Protein AF-0000000065892037 (afdb_homodimer)

Secondary structure (DSSP, 8-state):
-----SS--HHHHHHHHHHHHHHHHHHHHHHTT--HHHHHHHHHHHHHSEEEHHHHHHHHT--HHHHHHHHHHHHHTTSEEEE--SS-TT--EEEE-HHHHHHHHHHHHHHHHHHHHHHHHH-HHHHHHHHHHHHHHHTHHHHH--/-----SS--HHHHHHHHHHHHHHHHHHHHHHTT--HHHHHHHHHHHHHSEEEHHHHHHHHT--HHHHHHHHHHHHHTTSEEEE--SS-TT--EEEE-HHHHHHHHHHHHHHHHHHHHHHHHH-HHHHHHHHHHHHHHHTHHHHH--

pLDDT: mean 90.68, std 12.29, range [34.5, 98.5]

Sequence (292 aa):
MPTQSKHASINIGLIQAREALMTQFRPILNQANITDQQWRIIRLLAENGTLDFQDLANQACILRPSLTGILTRLEKAGLVVRLKPSNDQRRVYLKLTSEGEKLYEEIGEEVDERYDAIEEVLGREKMLLLKDLLAELAKIEDALNSMPTQSKHASINIGLIQAREALMTQFRPILNQANITDQQWRIIRLLAENGTLDFQDLANQACILRPSLTGILTRLEKAGLVVRLKPSNDQRRVYLKLTSEGEKLYEEIGEEVDERYDAIEEVLGREKMLLLKDLLAELAKIEDALNS

Radius of gyration: 20.67 Å; Cα contacts (8 Å, |Δi|>4): 355; chains: 2; bounding box: 52×61×45 Å

Foldseek 3Di:
DPPPPPDPPVVVVVVVVVVVLVVLLVVLCVVVVHDPLRLLLLVVQLVVVKDWLVRSCVSSVHDSVVSVVSVVVCVVVQFKDWDADPVHNPIIMMHTDPVNNVSCVVSVVVSVVSVVVVCVVCPPVNVVVVVVVVVVVSCVCVVVVD/DPPPDPDPPVVVVVVVVVVVLVVLLVVLCVVVVHDPLRLLLLVVQLVVVKDWLVRSCVSSVHDSVVSVVSVVVCVVVQFKDWDQDPVHNPIIMMHTDPVNNVSCVVSVVVSVVSVVVVCVVCPPVNVVVVVVVVVVVSCVCVVVVD

Structure (mmCIF, N/CA/C/O backbone):
data_AF-0000000065892037-model_v1
#
loop_
_entity.id
_entity.type
_entity.pdbx_description
1 polymer 'HTH-type transcriptional regulator FarR'
#
loop_
_atom_site.group_PDB
_atom_site.id
_atom_site.type_symbol
_atom_site.label_atom_id
_atom_site.label_alt_id
_atom_site.label_comp_id
_atom_site.label_asym_id
_atom_site.label_entity_id
_atom_site.label_seq_id
_atom_site.pdbx_PDB_ins_code
_atom_site.Cartn_x
_atom_site.Cartn_y
_atom_site.Cartn_z
_atom_site.occupancy
_atom_site.B_iso_or_equiv
_atom_site.auth_seq_id
_atom_site.auth_comp_id
_atom_site.auth_asym_id
_atom_site.auth_atom_id
_atom_site.pdbx_PDB_model_num
ATOM 1 N N . MET A 1 1 ? -2.125 -30.312 -4.512 1 34.5 1 MET A N 1
ATOM 2 C CA . MET A 1 1 ? -2.213 -29.5 -3.293 1 34.5 1 MET A CA 1
ATOM 3 C C . MET A 1 1 ? -1.782 -28.062 -3.557 1 34.5 1 MET A C 1
ATOM 5 O O . MET A 1 1 ? -0.813 -27.828 -4.277 1 34.5 1 MET A O 1
ATOM 9 N N . PRO A 1 2 ? -2.719 -27.047 -3.613 1 44.72 2 PRO A N 1
ATOM 10 C CA . PRO A 1 2 ? -2.26 -25.719 -4.016 1 44.72 2 PRO A CA 1
ATOM 11 C C . PRO A 1 2 ? -0.905 -25.359 -3.412 1 44.72 2 PRO A C 1
ATOM 13 O O . PRO A 1 2 ? -0.637 -25.672 -2.25 1 44.72 2 PRO A O 1
ATOM 16 N N . THR A 1 3 ? 0.088 -25.562 -4.125 1 45.69 3 THR A N 1
ATOM 17 C CA . THR A 1 3 ? 1.444 -25.281 -3.672 1 45.69 3 THR A CA 1
ATOM 18 C C . THR A 1 3 ? 1.476 -24 -2.844 1 45.69 3 THR A C 1
ATOM 20 O O . THR A 1 3 ? 1.002 -22.953 -3.291 1 45.69 3 THR A O 1
ATOM 23 N N . GLN A 1 4 ? 1.138 -24.188 -1.521 1 50.97 4 GLN A N 1
ATOM 24 C CA . GLN A 1 4 ? 1.179 -23.094 -0.561 1 50.97 4 GLN A CA 1
ATOM 25 C C . GLN A 1 4 ? 2.488 -22.312 -0.671 1 50.97 4 GLN A C 1
ATOM 27 O O . GLN A 1 4 ? 3.57 -22.891 -0.611 1 50.97 4 GLN A O 1
ATOM 32 N N . SER A 1 5 ? 2.354 -21.312 -1.428 1 56.22 5 SER A N 1
ATOM 33 C CA . SER A 1 5 ? 3.574 -20.531 -1.492 1 56.22 5 SER A CA 1
ATOM 34 C C . SER A 1 5 ? 4.219 -20.391 -0.116 1 56.22 5 SER A C 1
ATOM 36 O O . SER A 1 5 ? 3.523 -20.406 0.904 1 56.22 5 SER A O 1
ATOM 38 N N . LYS A 1 6 ? 5.371 -20.969 -0.015 1 51.06 6 LYS A N 1
ATOM 39 C CA . LYS A 1 6 ? 6.145 -20.844 1.217 1 51.06 6 LYS A CA 1
ATOM 40 C C . LYS A 1 6 ? 5.844 -19.516 1.92 1 51.06 6 LYS A C 1
ATOM 42 O O . LYS A 1 6 ? 5.871 -19.438 3.15 1 51.06 6 LYS A O 1
ATOM 47 N N . HIS A 1 7 ? 5.703 -18.516 1.329 1 53.94 7 HIS A N 1
ATOM 48 C CA . HIS A 1 7 ? 5.547 -17.266 2.055 1 53.94 7 HIS A CA 1
ATOM 49 C C . HIS A 1 7 ? 4.215 -16.594 1.719 1 53.94 7 HIS A C 1
ATOM 51 O O . HIS A 1 7 ? 3.867 -16.453 0.544 1 53.94 7 HIS A O 1
ATOM 57 N N . ALA A 1 8 ? 3.258 -16.797 2.674 1 57.44 8 ALA A N 1
ATOM 58 C CA . ALA A 1 8 ? 2.145 -15.852 2.609 1 57.44 8 ALA A CA 1
ATOM 59 C C . ALA A 1 8 ? 2.627 -14.461 2.219 1 57.44 8 ALA A C 1
ATOM 61 O O . ALA A 1 8 ? 3.6 -13.953 2.783 1 57.44 8 ALA A O 1
ATOM 62 N N . SER A 1 9 ? 2.088 -14.031 1.219 1 83.69 9 SER A N 1
ATOM 63 C CA . SER A 1 9 ? 2.666 -12.852 0.592 1 83.69 9 SER A CA 1
ATOM 64 C C . SER A 1 9 ? 2.582 -11.641 1.516 1 83.69 9 SER A C 1
ATOM 66 O O . SER A 1 9 ? 1.487 -11.211 1.888 1 83.69 9 SER A O 1
ATOM 68 N N . ILE A 1 10 ? 3.738 -11.305 2.203 1 90.88 10 ILE A N 1
ATOM 69 C CA . ILE A 1 10 ? 3.863 -10.062 2.963 1 90.88 10 ILE A CA 1
ATOM 70 C C . ILE A 1 10 ? 3.334 -8.891 2.135 1 90.88 10 ILE A C 1
ATOM 72 O O . ILE A 1 10 ? 2.713 -7.973 2.674 1 90.88 10 ILE A O 1
ATOM 76 N N . ASN A 1 11 ? 3.525 -9.055 0.91 1 92.5 11 ASN A N 1
ATOM 77 C CA . ASN A 1 11 ? 3.066 -7.992 0.018 1 92.5 11 ASN A CA 1
ATOM 78 C C . ASN A 1 11 ? 1.548 -7.852 0.048 1 92.5 11 ASN A C 1
ATOM 80 O O . ASN A 1 11 ? 1.025 -6.738 0.14 1 92.5 11 ASN A O 1
ATOM 84 N N . ILE A 1 12 ? 0.863 -8.961 -0.012 1 93.38 12 ILE A N 1
ATOM 85 C CA . ILE A 1 12 ? -0.594 -8.945 0.054 1 93.38 12 ILE A CA 1
ATOM 86 C C . ILE A 1 12 ? -1.045 -8.445 1.424 1 93.38 12 ILE A C 1
ATOM 88 O O . ILE A 1 12 ? -1.981 -7.652 1.523 1 93.38 12 ILE A O 1
ATOM 92 N N . GLY A 1 13 ? -0.361 -8.883 2.498 1 95.31 13 GLY A N 1
ATOM 93 C CA . GLY A 1 13 ? -0.655 -8.398 3.838 1 95.31 13 GLY A CA 1
ATOM 94 C C . GLY A 1 13 ? -0.512 -6.891 3.969 1 95.31 13 GLY A C 1
ATOM 95 O O . GLY A 1 13 ? -1.328 -6.242 4.625 1 95.31 13 GLY A O 1
ATOM 96 N N . LEU A 1 14 ? 0.539 -6.363 3.375 1 96.69 14 LEU A N 1
ATOM 97 C CA . LEU A 1 14 ? 0.786 -4.926 3.412 1 96.69 14 LEU A CA 1
ATOM 98 C C . LEU A 1 14 ? -0.346 -4.164 2.73 1 96.69 14 LEU A C 1
ATOM 100 O O . LEU A 1 14 ? -0.832 -3.162 3.26 1 96.69 14 LEU A O 1
ATOM 104 N N . ILE A 1 15 ? -0.806 -4.664 1.639 1 95.81 15 ILE A N 1
ATOM 105 C CA . ILE A 1 15 ? -1.847 -3.994 0.867 1 95.81 15 ILE A CA 1
ATOM 106 C C . ILE A 1 15 ? -3.176 -4.074 1.615 1 95.81 15 ILE A C 1
ATOM 108 O O . ILE A 1 15 ? -3.898 -3.078 1.715 1 95.81 15 ILE A O 1
ATOM 112 N N . GLN A 1 16 ? -3.473 -5.199 2.119 1 95.94 16 GLN A N 1
ATOM 113 C CA . GLN A 1 16 ? -4.738 -5.395 2.82 1 95.94 16 GLN A CA 1
ATOM 114 C C . GLN A 1 16 ? -4.777 -4.594 4.121 1 95.94 16 GLN A C 1
ATOM 116 O O . GLN A 1 16 ? -5.809 -4.016 4.469 1 95.94 16 GLN A O 1
ATOM 121 N N . ALA A 1 17 ? -3.652 -4.566 4.809 1 96.5 17 ALA A N 1
ATOM 122 C CA . ALA A 1 17 ? -3.561 -3.766 6.027 1 96.5 17 ALA A CA 1
ATOM 123 C C . ALA A 1 17 ? -3.748 -2.281 5.727 1 96.5 17 ALA A C 1
ATOM 125 O O . ALA A 1 17 ? -4.469 -1.583 6.441 1 96.5 17 ALA A O 1
ATOM 126 N N . ARG A 1 18 ? -3.109 -1.851 4.715 1 95.5 18 ARG A N 1
ATOM 127 C CA . ARG A 1 18 ? -3.232 -0.443 4.348 1 95.5 18 ARG A CA 1
ATOM 128 C C . ARG A 1 18 ? -4.664 -0.105 3.945 1 95.5 18 ARG A C 1
ATOM 130 O O . ARG A 1 18 ? -5.184 0.953 4.309 1 95.5 18 ARG A O 1
ATOM 137 N N . GLU A 1 19 ? -5.246 -0.992 3.178 1 95.69 19 GLU A N 1
ATOM 138 C CA . GLU A 1 19 ? -6.629 -0.769 2.768 1 95.69 19 GLU A CA 1
ATOM 139 C C . GLU A 1 19 ? -7.555 -0.667 3.977 1 95.69 19 GLU A C 1
ATOM 141 O O . GLU A 1 19 ? -8.422 0.207 4.031 1 95.69 19 GLU A O 1
ATOM 146 N N . ALA A 1 20 ? -7.402 -1.551 4.887 1 94.94 20 ALA A N 1
ATOM 147 C CA . ALA A 1 20 ? -8.211 -1.521 6.105 1 94.94 20 ALA A CA 1
ATOM 148 C C . ALA A 1 20 ? -8.023 -0.205 6.855 1 94.94 20 ALA A C 1
ATOM 150 O O . ALA A 1 20 ? -9 0.394 7.32 1 94.94 20 ALA A O 1
ATOM 151 N N . LEU A 1 21 ? -6.805 0.233 6.941 1 93.56 21 LEU A N 1
ATOM 152 C CA . LEU A 1 21 ? -6.492 1.491 7.609 1 93.56 21 LEU A CA 1
ATOM 153 C C . LEU A 1 21 ? -7.113 2.67 6.867 1 93.56 21 LEU A C 1
ATOM 155 O O . LEU A 1 21 ? -7.754 3.527 7.48 1 93.56 21 LEU A O 1
ATOM 159 N N . MET A 1 22 ? -6.961 2.697 5.578 1 93.38 22 MET A N 1
ATOM 160 C CA . MET A 1 22 ? -7.422 3.812 4.758 1 93.38 22 MET A CA 1
ATOM 161 C C . MET A 1 22 ? -8.945 3.891 4.754 1 93.38 22 MET A C 1
ATOM 163 O O . MET A 1 22 ? -9.516 4.98 4.676 1 93.38 22 MET A O 1
ATOM 167 N N . THR A 1 23 ? -9.578 2.756 4.875 1 93.88 23 THR A N 1
ATOM 168 C CA . THR A 1 23 ? -11.031 2.754 4.996 1 93.88 23 THR A CA 1
ATOM 169 C C . THR A 1 23 ? -11.477 3.572 6.203 1 93.88 23 THR A C 1
ATOM 171 O O . THR A 1 23 ? -12.539 4.199 6.176 1 93.88 23 THR A O 1
ATOM 174 N N . GLN A 1 24 ? -10.656 3.633 7.23 1 92.88 24 GLN A N 1
ATOM 175 C CA . GLN A 1 24 ? -10.969 4.402 8.43 1 92.88 24 GLN A CA 1
ATOM 176 C C . GLN A 1 24 ? -10.703 5.891 8.219 1 92.88 24 GLN A C 1
ATOM 178 O O . GLN A 1 24 ? -11.344 6.738 8.844 1 92.88 24 GLN A O 1
ATOM 183 N N . PHE A 1 25 ? -9.82 6.191 7.301 1 93.62 25 PHE A N 1
ATOM 184 C CA . PHE A 1 25 ? -9.367 7.57 7.148 1 93.62 25 PHE A CA 1
ATOM 185 C C . PHE A 1 25 ? -10.086 8.25 5.988 1 93.62 25 PHE A C 1
ATOM 187 O O . PHE A 1 25 ? -10.18 9.477 5.945 1 93.62 25 PHE A O 1
ATOM 194 N N . ARG A 1 26 ? -10.602 7.48 5.125 1 94.88 26 ARG A N 1
ATOM 195 C CA . ARG A 1 26 ? -11.172 8.016 3.893 1 94.88 26 ARG A CA 1
ATOM 196 C C . ARG A 1 26 ? -12.297 9 4.191 1 94.88 26 ARG A C 1
ATOM 198 O O . ARG A 1 26 ? -12.352 10.086 3.602 1 94.88 26 ARG A O 1
ATOM 205 N N . PRO A 1 27 ? -13.227 8.695 5.117 1 95.44 27 PRO A N 1
ATOM 206 C CA . PRO A 1 27 ? -14.289 9.664 5.402 1 95.44 27 PRO A CA 1
ATOM 207 C C . PRO A 1 27 ? -13.742 11.008 5.883 1 95.44 27 PRO A C 1
ATOM 209 O O . PRO A 1 27 ? -14.305 12.055 5.555 1 95.44 27 PRO A O 1
ATOM 212 N N . ILE A 1 28 ? -12.672 11.016 6.625 1 95.94 28 ILE A N 1
ATOM 213 C CA . ILE A 1 28 ? -12.047 12.227 7.156 1 95.94 28 ILE A CA 1
ATOM 214 C C . ILE A 1 28 ? -11.438 13.031 6.016 1 95.94 28 ILE A C 1
ATOM 216 O O . ILE A 1 28 ? -11.656 14.242 5.918 1 95.94 28 ILE A O 1
ATOM 220 N N . LEU A 1 29 ? -10.75 12.367 5.105 1 96.81 29 LEU A N 1
ATOM 221 C CA . LEU A 1 29 ? -10.078 13.023 3.99 1 96.81 29 LEU A CA 1
ATOM 222 C C . LEU A 1 29 ? -11.086 13.555 2.979 1 96.81 29 LEU A C 1
ATOM 224 O O . LEU A 1 29 ? -10.93 14.656 2.459 1 96.81 29 LEU A O 1
ATOM 228 N N . ASN A 1 30 ? -12.117 12.742 2.809 1 96.88 30 ASN A N 1
ATOM 229 C CA . ASN A 1 30 ? -13.172 13.164 1.888 1 96.88 30 ASN A CA 1
ATOM 230 C C . ASN A 1 30 ? -13.867 14.43 2.371 1 96.88 30 ASN A C 1
ATOM 232 O O . ASN A 1 30 ? -14.164 15.32 1.574 1 96.88 30 ASN A O 1
ATOM 236 N N . GLN A 1 31 ? -14.109 14.477 3.605 1 96.62 31 GLN A N 1
ATOM 237 C CA . GLN A 1 31 ? -14.75 15.648 4.184 1 96.62 31 GLN A CA 1
ATOM 238 C C . GLN A 1 31 ? -13.906 16.906 3.969 1 96.62 31 GLN A C 1
ATOM 240 O O . GLN A 1 31 ? -14.438 18 3.771 1 96.62 31 GLN A O 1
ATOM 245 N N . ALA A 1 32 ? -12.609 16.75 3.949 1 95.69 32 ALA A N 1
ATOM 246 C CA . ALA A 1 32 ? -11.688 17.875 3.771 1 95.69 32 ALA A CA 1
ATOM 247 C C . ALA A 1 32 ? -11.359 18.078 2.295 1 95.69 32 ALA A C 1
ATOM 249 O O . ALA A 1 32 ? -10.602 18.984 1.946 1 95.69 32 ALA A O 1
ATOM 250 N N . ASN A 1 33 ? -11.867 17.234 1.399 1 96.44 33 ASN A N 1
ATOM 251 C CA . ASN A 1 33 ? -11.594 17.266 -0.034 1 96.44 33 ASN A CA 1
ATOM 252 C C . ASN A 1 33 ? -10.109 17.125 -0.329 1 96.44 33 ASN A C 1
ATOM 254 O O . ASN A 1 33 ? -9.547 17.891 -1.107 1 96.44 33 ASN A O 1
ATOM 258 N N . ILE A 1 34 ? -9.453 16.219 0.334 1 96.44 34 ILE A N 1
ATOM 259 C CA . ILE A 1 34 ? -8.031 15.914 0.205 1 96.44 34 ILE A CA 1
ATOM 260 C C . ILE A 1 34 ? -7.848 14.445 -0.183 1 96.44 34 ILE A C 1
ATOM 262 O O . ILE A 1 34 ? -8.5 13.562 0.381 1 96.44 34 ILE A O 1
ATOM 266 N N . THR A 1 35 ? -7.09 14.195 -1.147 1 96.44 35 THR A N 1
ATOM 267 C CA . THR A 1 35 ? -6.82 12.82 -1.554 1 96.44 35 THR A CA 1
ATOM 268 C C . THR A 1 35 ? -5.77 12.18 -0.645 1 96.44 35 THR A C 1
ATOM 270 O O . THR A 1 35 ? -5.105 12.875 0.127 1 96.44 35 THR A O 1
ATOM 273 N N . ASP A 1 36 ? -5.66 10.914 -0.781 1 95.31 36 ASP A N 1
ATOM 274 C CA . ASP A 1 36 ? -4.66 10.18 -0.011 1 95.31 36 ASP A CA 1
ATOM 275 C C . ASP A 1 36 ? -3.252 10.68 -0.323 1 95.31 36 ASP A C 1
ATOM 277 O O . ASP A 1 36 ? -2.445 10.891 0.586 1 95.31 36 ASP A O 1
ATOM 281 N N . GLN A 1 37 ? -2.957 10.875 -1.573 1 96.62 37 GLN A N 1
ATOM 282 C CA . GLN A 1 37 ? -1.623 11.305 -1.98 1 96.62 37 GLN A CA 1
ATOM 283 C C . GLN A 1 37 ? -1.321 12.711 -1.484 1 96.62 37 GLN A C 1
ATOM 285 O O . GLN A 1 37 ? -0.21 12.992 -1.03 1 96.62 37 GLN A O 1
ATOM 290 N N . GLN A 1 38 ? -2.326 13.562 -1.576 1 97.12 38 GLN A N 1
ATOM 291 C CA . GLN A 1 38 ? -2.152 14.914 -1.056 1 97.12 38 GLN A CA 1
ATOM 292 C C . GLN A 1 38 ? -1.904 14.898 0.449 1 97.12 38 GLN A C 1
ATOM 294 O O . GLN A 1 38 ? -1.039 15.617 0.949 1 97.12 38 GLN A O 1
ATOM 299 N N . TRP A 1 39 ? -2.645 14.055 1.129 1 96.06 39 TRP A N 1
ATOM 300 C CA . TRP A 1 39 ? -2.482 13.945 2.576 1 96.06 39 TRP A CA 1
ATOM 301 C C . TRP A 1 39 ? -1.085 13.453 2.934 1 96.06 39 TRP A C 1
ATOM 303 O O . TRP A 1 39 ? -0.464 13.961 3.873 1 96.06 39 TRP A O 1
ATOM 313 N N . ARG A 1 40 ? -0.638 12.5 2.213 1 95.56 40 ARG A N 1
ATOM 314 C CA . ARG A 1 40 ? 0.708 11.984 2.441 1 95.56 40 ARG A CA 1
ATOM 315 C C . ARG A 1 40 ? 1.746 13.094 2.326 1 95.56 40 ARG A C 1
ATOM 317 O O . ARG A 1 40 ? 2.656 13.188 3.152 1 95.56 40 ARG A O 1
ATOM 324 N N . ILE A 1 41 ? 1.616 13.914 1.339 1 97.06 41 ILE A N 1
ATOM 325 C CA . ILE A 1 41 ? 2.537 15.023 1.106 1 97.06 41 ILE A CA 1
ATOM 326 C C . ILE A 1 41 ? 2.447 16.016 2.258 1 97.06 41 ILE A C 1
ATOM 328 O O . ILE A 1 41 ? 3.467 16.422 2.83 1 97.06 41 ILE A O 1
ATOM 332 N N . ILE A 1 42 ? 1.27 16.391 2.617 1 96.69 42 ILE A N 1
ATOM 333 C CA . ILE A 1 42 ? 1.032 17.375 3.662 1 96.69 42 ILE A CA 1
ATOM 334 C C . ILE A 1 42 ? 1.608 16.875 4.984 1 96.69 42 ILE A C 1
ATOM 336 O O . ILE A 1 42 ? 2.301 17.625 5.688 1 96.69 42 ILE A O 1
ATOM 340 N N . ARG A 1 43 ? 1.38 15.711 5.242 1 95.06 43 ARG A N 1
ATOM 341 C CA . ARG A 1 43 ? 1.854 15.125 6.492 1 95.06 43 ARG A CA 1
ATOM 342 C C . ARG A 1 43 ? 3.377 15.086 6.535 1 95.06 43 ARG A C 1
ATOM 344 O O . ARG A 1 43 ? 3.986 15.461 7.539 1 95.06 43 ARG A O 1
ATOM 351 N N . LEU A 1 44 ? 3.939 14.602 5.531 1 95.56 44 LEU A N 1
ATOM 352 C CA . LEU A 1 44 ? 5.395 14.508 5.48 1 95.56 44 LEU A CA 1
ATOM 353 C C . LEU A 1 44 ? 6.039 15.875 5.633 1 95.56 44 LEU A C 1
ATOM 355 O O . LEU A 1 44 ? 7.031 16.031 6.352 1 95.56 44 LEU A O 1
ATOM 359 N N . LEU A 1 45 ? 5.48 16.844 4.984 1 96.31 45 LEU A N 1
ATOM 360 C CA . LEU A 1 45 ? 6.02 18.188 5.09 1 96.31 45 LEU A CA 1
ATOM 361 C C . LEU A 1 45 ? 5.816 18.75 6.492 1 96.31 45 LEU A C 1
ATOM 363 O O . LEU A 1 45 ? 6.699 19.422 7.035 1 96.31 45 LEU A O 1
ATOM 367 N N . ALA A 1 46 ? 4.641 18.469 7.027 1 94.19 46 ALA A N 1
ATOM 368 C CA . ALA A 1 46 ? 4.359 18.953 8.375 1 94.19 46 ALA A CA 1
ATOM 369 C C . ALA A 1 46 ? 5.328 18.359 9.391 1 94.19 46 ALA A C 1
ATOM 371 O O . ALA A 1 46 ? 5.789 19.047 10.305 1 94.19 46 ALA A O 1
ATOM 372 N N . GLU A 1 47 ? 5.688 17.141 9.188 1 91.56 47 GLU A N 1
ATOM 373 C CA . GLU A 1 47 ? 6.496 16.406 10.156 1 91.56 47 GLU A CA 1
ATOM 374 C C . GLU A 1 47 ? 7.98 16.672 9.953 1 91.56 47 GLU A C 1
ATOM 376 O O . GLU A 1 47 ? 8.781 16.516 10.883 1 91.56 47 GLU A O 1
ATOM 381 N N . ASN A 1 48 ? 8.336 17.016 8.766 1 92.5 48 ASN A N 1
ATOM 382 C CA . ASN A 1 48 ? 9.758 17.188 8.477 1 92.5 48 ASN A CA 1
ATOM 383 C C . ASN A 1 48 ? 10.117 18.656 8.297 1 92.5 48 ASN A C 1
ATOM 385 O O . ASN A 1 48 ? 11.297 19.016 8.281 1 92.5 48 ASN A O 1
ATOM 389 N N . GLY A 1 49 ? 9.102 19.469 8.234 1 92.44 49 GLY A N 1
ATOM 390 C CA . GLY A 1 49 ? 9.32 20.891 7.984 1 92.44 49 GLY A CA 1
ATOM 391 C C . GLY A 1 49 ? 9.531 21.219 6.52 1 92.44 49 GLY A C 1
ATOM 392 O O . GLY A 1 49 ? 8.602 21.656 5.836 1 92.44 49 GLY A O 1
ATOM 393 N N . THR A 1 50 ? 10.742 21.047 6.086 1 94.31 50 THR A N 1
ATOM 394 C CA . THR A 1 50 ? 11.102 21.266 4.691 1 94.31 50 THR A CA 1
ATOM 395 C C . THR A 1 50 ? 11.742 20.016 4.09 1 94.31 50 THR A C 1
ATOM 397 O O . THR A 1 50 ? 12.539 19.344 4.742 1 94.31 50 THR A O 1
ATOM 400 N N . LEU A 1 51 ? 11.25 19.734 2.887 1 95.81 51 LEU A N 1
ATOM 401 C CA . LEU A 1 51 ? 11.852 18.641 2.139 1 95.81 51 LEU A CA 1
ATOM 402 C C . LEU A 1 51 ? 12.141 19.047 0.701 1 95.81 51 LEU A C 1
ATOM 404 O O . LEU A 1 51 ? 11.414 19.859 0.122 1 95.81 51 LEU A O 1
ATOM 408 N N . ASP A 1 52 ? 13.164 18.469 0.201 1 95.56 52 ASP A N 1
ATOM 409 C CA . ASP A 1 52 ? 13.359 18.719 -1.226 1 95.56 52 ASP A CA 1
ATOM 410 C C . ASP A 1 52 ? 12.477 17.797 -2.062 1 95.56 52 ASP A C 1
ATOM 412 O O . ASP A 1 52 ? 11.953 16.797 -1.556 1 95.56 52 ASP A O 1
ATOM 416 N N . PHE A 1 53 ? 12.367 18.234 -3.303 1 96 53 PHE A N 1
ATOM 417 C CA . PHE A 1 53 ? 11.453 17.562 -4.223 1 96 53 PHE A CA 1
ATOM 418 C C . PHE A 1 53 ? 11.758 16.062 -4.297 1 96 53 PHE A C 1
ATOM 420 O O . PHE A 1 53 ? 10.852 15.242 -4.211 1 96 53 PHE A O 1
ATOM 427 N N . GLN A 1 54 ? 13.031 15.68 -4.32 1 95.69 54 GLN A N 1
ATOM 428 C CA . GLN A 1 54 ? 13.422 14.281 -4.465 1 95.69 54 GLN A CA 1
ATOM 429 C C . GLN A 1 54 ? 13.141 13.5 -3.186 1 95.69 54 GLN A C 1
ATOM 431 O O . GLN A 1 54 ? 12.617 12.383 -3.236 1 95.69 54 GLN A O 1
ATOM 436 N N . ASP A 1 55 ? 13.461 14.07 -2.115 1 96.06 55 ASP A N 1
ATOM 437 C CA . ASP A 1 55 ? 13.211 13.43 -0.826 1 96.06 55 ASP A CA 1
ATOM 438 C C . ASP A 1 55 ? 11.719 13.227 -0.589 1 96.06 55 ASP A C 1
ATOM 440 O O . ASP A 1 55 ? 11.297 12.188 -0.077 1 96.06 55 ASP A O 1
ATOM 444 N N . LEU A 1 56 ? 10.984 14.211 -0.956 1 97.12 56 LEU A N 1
ATOM 445 C CA . LEU A 1 56 ? 9.539 14.117 -0.794 1 97.12 56 LEU A CA 1
ATOM 446 C C . LEU A 1 56 ? 8.961 13.016 -1.677 1 97.12 56 LEU A C 1
ATOM 448 O O . LEU A 1 56 ? 8.141 12.219 -1.224 1 97.12 56 LEU A O 1
ATOM 452 N N . ALA A 1 57 ? 9.414 12.969 -2.908 1 97.44 57 ALA A N 1
ATOM 453 C CA . ALA A 1 57 ? 8.961 11.922 -3.822 1 97.44 57 ALA A CA 1
ATOM 454 C C . ALA A 1 57 ? 9.273 10.539 -3.27 1 97.44 57 ALA A C 1
ATOM 456 O O . ALA A 1 57 ? 8.398 9.664 -3.244 1 97.44 57 ALA A O 1
ATOM 457 N N . ASN A 1 58 ? 10.477 10.383 -2.746 1 95.69 58 ASN A N 1
ATOM 458 C CA . ASN A 1 58 ? 10.938 9.109 -2.213 1 95.69 58 ASN A CA 1
ATOM 459 C C . ASN A 1 58 ? 10.156 8.711 -0.963 1 95.69 58 ASN A C 1
ATOM 461 O O . ASN A 1 58 ? 9.664 7.582 -0.863 1 95.69 58 ASN A O 1
ATOM 465 N N . GLN A 1 59 ? 10.008 9.609 -0.067 1 95 59 GLN A N 1
ATOM 466 C CA . GLN A 1 59 ? 9.352 9.312 1.202 1 95 59 GLN A CA 1
ATOM 467 C C . GLN A 1 59 ? 7.852 9.102 1.012 1 95 59 GLN A C 1
ATOM 469 O O . GLN A 1 59 ? 7.234 8.312 1.73 1 95 59 GLN A O 1
ATOM 474 N N . ALA A 1 60 ? 7.281 9.805 0.079 1 96.44 60 ALA A N 1
ATOM 475 C CA . ALA A 1 60 ? 5.852 9.672 -0.186 1 96.44 60 ALA A CA 1
ATOM 476 C C . ALA A 1 60 ? 5.57 8.492 -1.111 1 96.44 60 ALA A C 1
ATOM 478 O O . ALA A 1 60 ? 4.418 8.086 -1.279 1 96.44 60 ALA A O 1
ATOM 479 N N . CYS A 1 61 ? 6.582 7.977 -1.663 1 96.56 61 CYS A N 1
ATOM 480 C CA . CYS A 1 61 ? 6.449 6.91 -2.65 1 96.56 61 CYS A CA 1
ATOM 481 C C . CYS A 1 61 ? 5.512 7.324 -3.779 1 96.56 61 CYS A C 1
ATOM 483 O O . CYS A 1 61 ? 4.566 6.605 -4.102 1 96.56 61 CYS A O 1
ATOM 485 N N . ILE A 1 62 ? 5.805 8.43 -4.34 1 97.06 62 ILE A N 1
ATOM 486 C CA . ILE A 1 62 ? 5.094 8.984 -5.484 1 97.06 62 ILE A CA 1
ATOM 487 C C . ILE A 1 62 ? 6.074 9.25 -6.625 1 97.06 62 ILE A C 1
ATOM 489 O O . ILE A 1 62 ? 7.172 9.766 -6.398 1 97.06 62 ILE A O 1
ATOM 493 N N . LEU A 1 63 ? 5.703 8.82 -7.859 1 95.81 63 LEU A N 1
ATOM 494 C CA . LEU A 1 63 ? 6.547 9.094 -9.023 1 95.81 63 LEU A CA 1
ATOM 495 C C . LEU A 1 63 ? 6.699 10.594 -9.242 1 95.81 63 LEU A C 1
ATOM 497 O O . LEU A 1 63 ? 5.738 11.344 -9.094 1 95.81 63 LEU A O 1
ATOM 501 N N . ARG A 1 64 ? 7.832 10.977 -9.734 1 95.69 64 ARG A N 1
ATOM 502 C CA . ARG A 1 64 ? 8.188 12.383 -9.852 1 95.69 64 ARG A CA 1
ATOM 503 C C . ARG A 1 64 ? 7.207 13.125 -10.742 1 95.69 64 ARG A C 1
ATOM 505 O O . ARG A 1 64 ? 6.703 14.195 -10.375 1 95.69 64 ARG A O 1
ATOM 512 N N . PRO A 1 65 ? 6.898 12.617 -11.898 1 96.38 65 PRO A N 1
ATOM 513 C CA . PRO A 1 65 ? 5.945 13.336 -12.742 1 96.38 65 PRO A CA 1
ATOM 514 C C . PRO A 1 65 ? 4.598 13.547 -12.062 1 96.38 65 PRO A C 1
ATOM 516 O O . PRO A 1 65 ? 3.982 14.609 -12.219 1 96.38 65 PRO A O 1
ATOM 519 N N . SER A 1 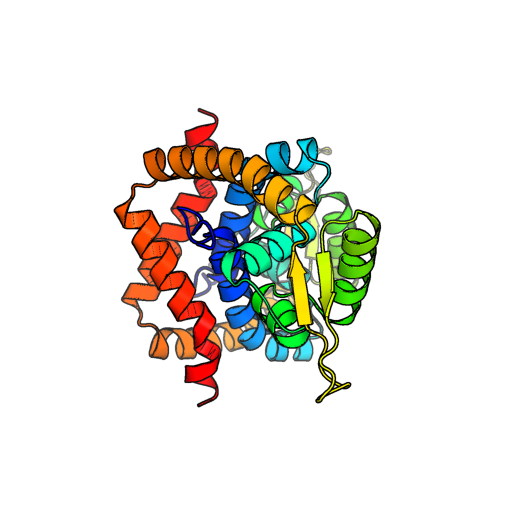66 ? 4.129 12.562 -11.297 1 96.94 66 SER A N 1
ATOM 520 C CA . SER A 1 66 ? 2.863 12.664 -10.57 1 96.94 66 SER A CA 1
ATOM 521 C C . SER A 1 66 ? 2.955 13.68 -9.438 1 96.94 66 SER A C 1
ATOM 523 O O . SER A 1 66 ? 2.008 14.43 -9.195 1 96.94 66 SER A O 1
ATOM 525 N N . LEU A 1 67 ? 4.098 13.664 -8.773 1 97.94 67 LEU A N 1
ATOM 526 C CA . LEU A 1 67 ? 4.297 14.586 -7.664 1 97.94 67 LEU A CA 1
ATOM 527 C C . LEU A 1 67 ? 4.207 16.031 -8.141 1 97.94 67 LEU A C 1
ATOM 529 O O . LEU A 1 67 ? 3.631 16.875 -7.453 1 97.94 67 LEU A O 1
ATOM 533 N N . THR A 1 68 ? 4.738 16.297 -9.32 1 97.38 68 THR A N 1
ATOM 534 C CA . THR A 1 68 ? 4.691 17.641 -9.883 1 97.38 68 THR A CA 1
ATOM 535 C C . THR A 1 68 ? 3.248 18.125 -10.016 1 97.38 68 THR A C 1
ATOM 537 O O . THR A 1 68 ? 2.92 19.234 -9.594 1 97.38 68 THR A O 1
ATOM 540 N N . GLY A 1 69 ? 2.406 17.234 -10.555 1 97.75 69 GLY A N 1
ATOM 541 C CA . GLY A 1 69 ? 1.007 17.609 -10.719 1 97.75 69 GLY A CA 1
ATOM 542 C C . GLY A 1 69 ? 0.285 17.828 -9.406 1 97.75 69 GLY A C 1
ATOM 543 O O . GLY A 1 69 ? -0.495 18.766 -9.273 1 97.75 69 GLY A O 1
ATOM 544 N N . ILE A 1 70 ? 0.54 17.016 -8.445 1 98.25 70 ILE A N 1
ATOM 545 C CA . ILE A 1 70 ? -0.107 17.109 -7.141 1 98.25 70 ILE A CA 1
ATOM 546 C C . ILE A 1 70 ? 0.339 18.391 -6.426 1 98.25 70 ILE A C 1
ATOM 548 O O . ILE A 1 70 ? -0.483 19.109 -5.855 1 98.25 70 ILE A O 1
ATOM 552 N N . LEU A 1 71 ? 1.612 18.672 -6.527 1 98.12 71 LEU A N 1
ATOM 553 C CA . LEU A 1 71 ? 2.148 19.859 -5.887 1 98.12 71 LEU A CA 1
ATOM 554 C C . LEU A 1 71 ? 1.567 21.125 -6.512 1 98.12 71 LEU A C 1
ATOM 556 O O . LEU A 1 71 ? 1.271 22.094 -5.809 1 98.12 71 LEU A O 1
ATOM 560 N N . THR A 1 72 ? 1.455 21.094 -7.828 1 97.88 72 THR A N 1
ATOM 561 C CA . THR A 1 72 ? 0.859 22.234 -8.516 1 97.88 72 THR A CA 1
ATOM 562 C C . THR A 1 72 ? -0.545 22.516 -7.988 1 97.88 72 THR A C 1
ATOM 564 O O . THR A 1 72 ? -0.9 23.672 -7.723 1 97.88 72 THR A O 1
ATOM 567 N N . ARG A 1 73 ? -1.314 21.516 -7.758 1 97.88 73 ARG A N 1
ATOM 568 C CA . ARG A 1 73 ? -2.672 21.656 -7.238 1 97.88 73 ARG A CA 1
ATOM 569 C C . ARG A 1 73 ? -2.656 22.141 -5.793 1 97.88 73 ARG A C 1
ATOM 571 O O . ARG A 1 73 ? -3.475 22.984 -5.406 1 97.88 73 ARG A O 1
ATOM 578 N N . LEU A 1 74 ? -1.728 21.641 -4.996 1 98.44 74 LEU A N 1
ATOM 579 C CA . LEU A 1 74 ? -1.625 22.047 -3.598 1 98.44 74 LEU A CA 1
ATOM 580 C C . LEU A 1 74 ? -1.161 23.484 -3.48 1 98.44 74 LEU A C 1
ATOM 582 O O . LEU A 1 74 ? -1.592 24.219 -2.578 1 98.44 74 LEU A O 1
ATOM 586 N N . GLU A 1 75 ? -0.31 23.875 -4.375 1 98.06 75 GLU A N 1
ATOM 587 C CA . GLU A 1 75 ? 0.136 25.266 -4.418 1 98.06 75 GLU A CA 1
ATOM 588 C C . GLU A 1 75 ? -1.013 26.203 -4.781 1 98.06 75 GLU A C 1
ATOM 590 O O . GLU A 1 75 ? -1.181 27.25 -4.164 1 98.06 75 GLU A O 1
ATOM 595 N N . LYS A 1 76 ? -1.726 25.828 -5.789 1 98 76 LYS A N 1
ATOM 596 C CA . LYS A 1 76 ? -2.875 26.609 -6.219 1 98 76 LYS A CA 1
ATOM 597 C C . LYS A 1 76 ? -3.896 26.75 -5.094 1 98 76 LYS A C 1
ATOM 599 O O . LYS A 1 76 ? -4.543 27.797 -4.961 1 98 76 LYS A O 1
ATOM 604 N N . ALA A 1 77 ? -4.004 25.766 -4.242 1 97.62 77 ALA A N 1
ATOM 605 C CA . ALA A 1 77 ? -4.93 25.781 -3.111 1 97.62 77 ALA A CA 1
ATOM 606 C C . ALA A 1 77 ? -4.352 26.547 -1.928 1 97.62 77 ALA A C 1
ATOM 608 O O . ALA A 1 77 ? -5 26.672 -0.889 1 97.62 77 ALA A O 1
ATOM 609 N N . GLY A 1 78 ? -3.066 26.969 -2.082 1 98.19 78 GLY A N 1
ATOM 610 C CA . GLY A 1 78 ? -2.428 27.781 -1.056 1 98.19 78 GLY A CA 1
ATOM 611 C C . GLY A 1 78 ? -1.912 26.969 0.113 1 98.19 78 GLY A C 1
ATOM 612 O O . GLY A 1 78 ? -1.728 27.484 1.213 1 98.19 78 GLY A O 1
ATOM 613 N N . LEU A 1 79 ? -1.634 25.641 -0.069 1 98.5 79 LEU A N 1
ATOM 614 C CA . LEU A 1 79 ? -1.298 24.75 1.033 1 98.5 79 LEU A CA 1
ATOM 615 C C . LEU A 1 79 ? 0.204 24.484 1.084 1 98.5 79 LEU A C 1
ATOM 617 O O . LEU A 1 79 ? 0.75 24.188 2.146 1 98.5 79 LEU A O 1
ATOM 621 N N . VAL A 1 80 ? 0.877 24.578 -0.064 1 98.38 80 VAL A N 1
ATOM 622 C CA . VAL A 1 80 ? 2.303 24.281 -0.18 1 98.38 80 VAL A CA 1
ATOM 623 C C . VAL A 1 80 ? 2.998 25.391 -0.956 1 98.38 80 VAL A C 1
ATOM 625 O O . VAL A 1 80 ? 2.393 26.031 -1.823 1 98.38 80 VAL A O 1
ATOM 628 N N . VAL A 1 81 ? 4.238 25.594 -0.673 1 97.81 81 VAL A N 1
ATOM 629 C CA . VAL A 1 81 ? 5.031 26.594 -1.399 1 97.81 81 VAL A CA 1
ATOM 630 C C . VAL A 1 81 ? 6.383 25.984 -1.776 1 97.81 81 VAL A C 1
ATOM 632 O O . VAL A 1 81 ? 6.949 25.188 -1.022 1 97.81 81 VAL A O 1
ATOM 635 N N . ARG A 1 82 ? 6.812 26.328 -2.941 1 94.81 82 ARG A N 1
ATOM 636 C CA . ARG A 1 82 ? 8.148 25.953 -3.4 1 94.81 82 ARG A CA 1
ATOM 637 C C . ARG A 1 82 ? 9.164 27.047 -3.068 1 94.81 82 ARG A C 1
ATOM 639 O O . ARG A 1 82 ? 8.898 28.234 -3.285 1 94.81 82 ARG A O 1
ATOM 646 N N . LEU A 1 83 ? 10.234 26.531 -2.494 1 91.56 83 LEU A N 1
ATOM 647 C CA . LEU A 1 83 ? 11.328 27.438 -2.168 1 91.56 83 LEU A CA 1
ATOM 648 C C . LEU A 1 83 ? 12.547 27.156 -3.035 1 91.56 83 LEU A C 1
ATOM 650 O O . LEU A 1 83 ? 12.93 25.984 -3.221 1 91.56 83 LEU A O 1
ATOM 654 N N . LYS A 1 84 ? 13.062 28.109 -3.748 1 85.75 84 LYS A N 1
ATOM 655 C CA . LYS A 1 84 ? 14.281 27.969 -4.535 1 85.75 84 LYS A CA 1
ATOM 656 C C . LYS A 1 84 ? 15.461 28.656 -3.85 1 85.75 84 LYS A C 1
ATOM 658 O O . LYS A 1 84 ? 15.461 29.891 -3.688 1 85.75 84 LYS A O 1
ATOM 663 N N . PRO A 1 85 ? 16.312 27.766 -3.402 1 76.12 85 PRO A N 1
ATOM 664 C CA . PRO A 1 85 ? 17.484 28.422 -2.789 1 76.12 85 PRO A CA 1
ATOM 665 C C . PRO A 1 85 ? 18.328 29.188 -3.799 1 76.12 85 PRO A C 1
ATOM 667 O O . PRO A 1 85 ? 18.406 28.812 -4.969 1 76.12 85 PRO A O 1
ATOM 670 N N . SER A 1 86 ? 18.781 30.312 -3.359 1 74.69 86 SER A N 1
ATOM 671 C CA . SER A 1 86 ? 19.594 31.188 -4.188 1 74.69 86 SER A CA 1
ATOM 672 C C . SER A 1 86 ? 20.859 30.469 -4.648 1 74.69 86 SER A C 1
ATOM 674 O O . SER A 1 86 ? 21.359 30.734 -5.746 1 74.69 86 SER A O 1
ATOM 676 N N . ASN A 1 87 ? 21.344 29.672 -3.912 1 77.25 87 ASN A N 1
ATOM 677 C CA . ASN A 1 87 ? 22.656 29.094 -4.152 1 77.25 87 ASN A CA 1
ATOM 678 C C . ASN A 1 87 ? 22.578 27.859 -5.047 1 77.25 87 ASN A C 1
ATOM 680 O O . ASN A 1 87 ? 23.578 27.391 -5.574 1 77.25 87 ASN A O 1
ATOM 684 N N . ASP A 1 88 ? 21.531 27.203 -4.969 1 66.56 88 ASP A N 1
ATOM 685 C CA . ASP A 1 88 ? 21.375 26.016 -5.805 1 66.56 88 ASP A CA 1
ATOM 686 C C . ASP A 1 88 ? 20.016 26.016 -6.508 1 66.56 88 ASP A C 1
ATOM 688 O O . ASP A 1 88 ? 19.016 25.531 -5.953 1 66.56 88 ASP A O 1
ATOM 692 N N . GLN A 1 89 ? 20.016 26.516 -7.711 1 67.31 89 GLN A N 1
ATOM 693 C CA . GLN A 1 89 ? 18.781 26.719 -8.461 1 67.31 89 GLN A CA 1
ATOM 694 C C . GLN A 1 89 ? 18.219 25.391 -8.953 1 67.31 89 GLN A C 1
ATOM 696 O O . GLN A 1 89 ? 17.078 25.344 -9.414 1 67.31 89 GLN A O 1
ATOM 701 N N . ARG A 1 90 ? 19.094 24.359 -8.672 1 71 90 ARG A N 1
ATOM 702 C CA . ARG A 1 90 ? 18.641 23.078 -9.227 1 71 90 ARG A CA 1
ATOM 703 C C . ARG A 1 90 ? 17.781 22.328 -8.211 1 71 90 ARG A C 1
ATOM 705 O O . ARG A 1 90 ? 16.984 21.453 -8.586 1 71 90 ARG A O 1
ATOM 712 N N . ARG A 1 91 ? 17.891 22.891 -6.953 1 84.25 91 ARG A N 1
ATOM 713 C CA . ARG A 1 91 ? 17.125 22.172 -5.941 1 84.25 91 ARG A CA 1
ATOM 714 C C . ARG A 1 91 ? 15.891 22.953 -5.527 1 84.25 91 ARG A C 1
ATOM 716 O O . ARG A 1 91 ? 15.945 24.172 -5.359 1 84.25 91 ARG A O 1
ATOM 723 N N . VAL A 1 92 ? 14.781 22.312 -5.578 1 91.38 92 VAL A N 1
ATOM 724 C CA . VAL A 1 92 ? 13.516 22.922 -5.148 1 91.38 92 VAL A CA 1
ATOM 725 C C . VAL A 1 92 ? 13.102 22.328 -3.801 1 91.38 92 VAL A C 1
ATOM 727 O O . VAL A 1 92 ? 13.07 21.109 -3.629 1 91.38 92 VAL A O 1
ATOM 730 N N . TYR A 1 93 ? 12.906 23.234 -2.871 1 95.25 93 TYR A N 1
ATOM 731 C CA . TYR A 1 93 ? 12.43 22.828 -1.553 1 95.25 93 TYR A CA 1
ATOM 732 C C . TYR A 1 93 ? 10.945 23.125 -1.388 1 95.25 93 TYR A C 1
ATOM 734 O O . TYR A 1 93 ? 10.43 24.078 -1.984 1 95.25 93 TYR A O 1
ATOM 742 N N . LEU A 1 94 ? 10.297 22.25 -0.551 1 97.69 94 LEU A N 1
ATOM 743 C CA . LEU A 1 94 ? 8.859 22.375 -0.334 1 97.69 94 LEU A CA 1
ATOM 744 C C . LEU A 1 94 ? 8.547 22.547 1.149 1 97.69 94 LEU A C 1
ATOM 746 O O . LEU A 1 94 ? 9.172 21.891 1.993 1 97.69 94 LEU A O 1
ATOM 750 N N . LYS A 1 95 ? 7.629 23.344 1.418 1 97.62 95 LYS A N 1
ATOM 751 C CA . LYS A 1 95 ? 7.137 23.516 2.781 1 97.62 95 LYS A CA 1
ATOM 752 C C . LYS A 1 95 ? 5.648 23.859 2.787 1 97.62 95 LYS A C 1
ATOM 754 O O . LYS A 1 95 ? 5.105 24.328 1.779 1 97.62 95 LYS A O 1
ATOM 759 N N . LEU A 1 96 ? 5.008 23.578 3.949 1 97.94 96 LEU A N 1
ATOM 760 C CA . LEU A 1 96 ? 3.609 23.969 4.094 1 97.94 96 LEU A CA 1
ATOM 761 C C . LEU A 1 96 ? 3.486 25.469 4.316 1 97.94 96 LEU A C 1
ATOM 763 O O . LEU A 1 96 ? 4.328 26.078 4.984 1 97.94 96 LEU A O 1
ATOM 767 N N . THR A 1 97 ? 2.424 26.062 3.713 1 98.31 97 THR A N 1
ATOM 768 C CA . THR A 1 97 ? 2.035 27.406 4.117 1 98.31 97 THR A CA 1
ATOM 769 C C . THR A 1 97 ? 1.349 27.391 5.48 1 98.31 97 THR A C 1
ATOM 771 O O . THR A 1 97 ? 1.119 26.328 6.047 1 98.31 97 THR A O 1
ATOM 774 N N . SER A 1 98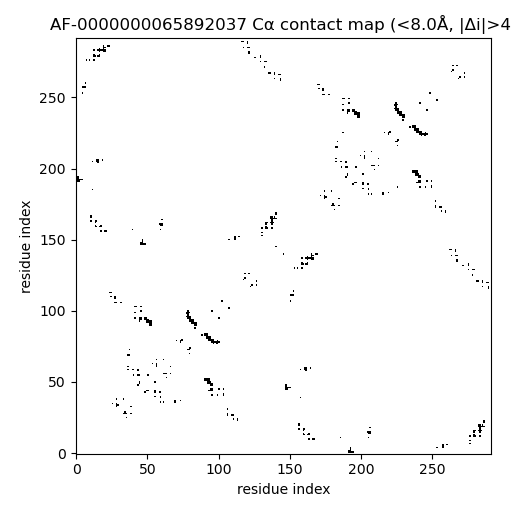 ? 1.04 28.609 6.008 1 97.69 98 SER A N 1
ATOM 775 C CA . SER A 1 98 ? 0.268 28.688 7.242 1 97.69 98 SER A CA 1
ATOM 776 C C . SER A 1 98 ? -1.084 28 7.098 1 97.69 98 SER A C 1
ATOM 778 O O . SER A 1 98 ? -1.564 27.359 8.039 1 97.69 98 SER A O 1
ATOM 780 N N . GLU A 1 99 ? -1.628 28.141 5.93 1 97.94 99 GLU A N 1
ATOM 781 C CA . GLU A 1 99 ? -2.9 27.484 5.645 1 97.94 99 GLU A CA 1
ATOM 782 C C . GLU A 1 99 ? -2.734 25.969 5.574 1 97.94 99 GLU A C 1
ATOM 784 O O . GLU A 1 99 ? -3.607 25.219 6.02 1 97.94 99 GLU A O 1
ATOM 789 N N . GLY A 1 100 ? -1.627 25.547 4.984 1 97.56 100 GLY A N 1
ATOM 790 C CA . GLY A 1 100 ? -1.319 24.125 4.941 1 97.56 100 GLY A CA 1
ATOM 791 C C . GLY A 1 100 ? -1.133 23.516 6.32 1 97.56 100 GLY A C 1
ATOM 792 O O . GLY A 1 100 ? -1.606 22.406 6.582 1 97.56 100 GLY A O 1
ATOM 793 N N . GLU A 1 101 ? -0.485 24.266 7.18 1 96.44 101 GLU A N 1
ATOM 794 C CA . GLU A 1 101 ? -0.273 23.812 8.555 1 96.44 101 GLU A CA 1
ATOM 795 C C . GLU A 1 101 ? -1.592 23.734 9.312 1 96.44 101 GLU A C 1
ATOM 797 O O . GLU A 1 101 ? -1.812 22.781 10.086 1 96.44 101 GLU A O 1
ATOM 802 N N . LYS A 1 102 ? -2.391 24.703 9.109 1 96.38 102 LYS A N 1
ATOM 803 C CA . LYS A 1 102 ? -3.703 24.703 9.75 1 96.38 102 LYS A CA 1
ATOM 804 C C . LYS A 1 102 ? -4.535 23.5 9.305 1 96.38 102 LYS A C 1
ATOM 806 O O . LYS A 1 102 ? -5.18 22.844 10.125 1 96.38 102 LYS A O 1
ATOM 811 N N . LEU A 1 103 ? -4.48 23.266 8.039 1 95.56 103 LEU A N 1
ATOM 812 C CA . LEU A 1 103 ? -5.199 22.109 7.504 1 95.56 103 LEU A CA 1
ATOM 813 C C . LEU A 1 103 ? -4.672 20.812 8.102 1 95.56 103 LEU A C 1
ATOM 815 O O . LEU A 1 103 ? -5.449 19.938 8.469 1 95.56 103 LEU A O 1
ATOM 819 N N . TYR A 1 104 ? -3.41 20.688 8.164 1 95.38 104 TYR A N 1
ATOM 820 C CA . TYR A 1 104 ? -2.781 19.516 8.766 1 95.38 104 TYR A CA 1
ATOM 821 C C . TYR A 1 104 ? -3.262 19.312 10.195 1 95.38 104 TYR A C 1
ATOM 823 O O . TYR A 1 104 ? -3.584 18.203 10.602 1 95.38 104 TYR A O 1
ATOM 831 N N . GLU A 1 105 ? -3.262 20.344 10.922 1 94.06 105 GLU A N 1
ATOM 832 C CA . GLU A 1 105 ? -3.674 20.266 12.32 1 94.06 105 GLU A CA 1
ATOM 833 C C . GLU A 1 105 ? -5.129 19.812 12.445 1 94.06 105 GLU A C 1
ATOM 835 O O . GLU A 1 105 ? -5.457 18.969 13.273 1 94.06 105 GLU A O 1
ATOM 840 N N . GLU A 1 106 ? -5.941 20.391 11.625 1 94.06 106 GLU A N 1
ATOM 841 C CA . GLU A 1 106 ? -7.367 20.078 11.664 1 94.06 106 GLU A CA 1
ATOM 842 C C . GLU A 1 106 ? -7.621 18.625 11.297 1 94.06 106 GLU A C 1
ATOM 844 O O . GLU A 1 106 ? -8.289 17.891 12.039 1 94.06 106 GLU A O 1
ATOM 849 N N . ILE A 1 107 ? -7.098 18.219 10.18 1 94.31 107 ILE A N 1
ATOM 850 C CA . ILE A 1 107 ? -7.273 16.844 9.734 1 94.31 107 ILE A CA 1
ATOM 851 C C . ILE A 1 107 ? -6.543 15.891 10.68 1 94.31 107 ILE A C 1
ATOM 853 O O . ILE A 1 107 ? -7.043 14.805 10.992 1 94.31 107 ILE A O 1
ATOM 857 N N . GLY A 1 108 ? -5.371 16.344 11.109 1 92.5 108 GLY A N 1
ATOM 858 C CA . GLY A 1 108 ? -4.531 15.539 11.984 1 92.5 108 GLY A CA 1
ATOM 859 C C . GLY A 1 108 ? -5.227 15.133 13.273 1 92.5 108 GLY A C 1
ATOM 860 O O . GLY A 1 108 ? -5.043 14.016 13.75 1 92.5 108 GLY A O 1
ATOM 861 N N . GLU A 1 109 ? -5.969 16.016 13.805 1 92.69 109 GLU A N 1
ATOM 862 C CA . GLU A 1 109 ? -6.707 15.734 15.031 1 92.69 109 GLU A CA 1
ATOM 863 C C . GLU A 1 109 ? -7.703 14.594 14.82 1 92.69 109 GLU A C 1
ATOM 865 O O . GLU A 1 109 ? -7.82 13.703 15.664 1 92.69 109 GLU A O 1
ATOM 870 N N . GLU A 1 110 ? -8.383 14.656 13.734 1 93.56 110 GLU A N 1
ATOM 871 C CA . GLU A 1 110 ? -9.359 13.617 13.43 1 93.56 110 GLU A CA 1
ATOM 872 C C . GLU A 1 110 ? -8.672 12.281 13.133 1 93.56 110 GLU A C 1
ATOM 874 O O . GLU A 1 110 ? -9.133 11.227 13.57 1 93.56 110 GLU A O 1
ATOM 879 N N . VAL A 1 111 ? -7.605 12.359 12.445 1 92.81 111 VAL A N 1
ATOM 880 C CA . VAL A 1 111 ? -6.836 11.164 12.117 1 92.81 111 VAL A CA 1
ATOM 881 C C . VAL A 1 111 ? -6.273 10.539 13.391 1 92.81 111 VAL A C 1
ATOM 883 O O . VAL A 1 111 ? -6.324 9.32 13.57 1 92.81 111 VAL A O 1
ATOM 886 N N . ASP A 1 112 ? -5.789 11.383 14.258 1 91.75 112 ASP A N 1
ATOM 887 C CA . ASP A 1 112 ? -5.234 10.898 15.516 1 91.75 112 ASP A CA 1
ATOM 888 C C . ASP A 1 112 ? -6.309 10.211 16.359 1 91.75 112 ASP A C 1
ATOM 890 O O . ASP A 1 112 ? -6.043 9.203 17.016 1 91.75 112 ASP A O 1
ATOM 894 N N . GLU A 1 113 ? -7.445 10.766 16.359 1 92.12 113 GLU A N 1
ATOM 895 C CA . GLU A 1 113 ? -8.555 10.156 17.094 1 92.12 113 GLU A CA 1
ATOM 896 C C . GLU A 1 113 ? -8.867 8.766 16.547 1 92.12 113 GLU A C 1
ATOM 898 O O . GLU A 1 113 ? -9.164 7.844 17.312 1 92.12 113 GLU A O 1
ATOM 903 N N . ARG A 1 114 ? -8.852 8.656 15.242 1 91.56 114 ARG A N 1
ATOM 904 C CA . ARG A 1 114 ? -9.094 7.352 14.633 1 91.56 114 ARG A CA 1
ATOM 905 C C . ARG A 1 114 ? -7.969 6.379 14.961 1 91.56 114 ARG A C 1
ATOM 907 O O . ARG A 1 114 ? -8.219 5.195 15.203 1 91.56 114 ARG A O 1
ATOM 914 N N . TYR A 1 115 ? -6.719 6.883 14.984 1 92.25 115 TYR A N 1
ATOM 915 C CA . TYR A 1 115 ? -5.598 6.047 15.391 1 92.25 115 TYR A CA 1
ATOM 916 C C . TYR A 1 115 ? -5.762 5.574 16.828 1 92.25 115 TYR A C 1
ATOM 918 O O . TYR A 1 115 ? -5.398 4.445 17.172 1 92.25 115 TYR A O 1
ATOM 926 N N . ASP A 1 116 ? -6.234 6.426 17.672 1 92.19 116 ASP A N 1
ATOM 927 C CA . ASP A 1 116 ? -6.484 6.043 19.062 1 92.19 116 ASP A CA 1
ATOM 928 C C . ASP A 1 116 ? -7.473 4.883 19.141 1 92.19 116 ASP A C 1
ATOM 930 O O . ASP A 1 116 ? -7.285 3.953 19.922 1 92.19 116 ASP A O 1
ATOM 934 N N . ALA A 1 117 ? -8.516 4.969 18.328 1 91.75 117 ALA A N 1
ATOM 935 C CA . ALA A 1 117 ? -9.5 3.891 18.281 1 91.75 117 ALA A CA 1
ATOM 936 C C . ALA A 1 117 ? -8.867 2.588 17.797 1 91.75 117 ALA A C 1
ATOM 938 O O . ALA A 1 117 ? -9.164 1.515 18.328 1 91.75 117 ALA A O 1
ATOM 939 N N . ILE A 1 118 ? -8.023 2.645 16.844 1 92.06 118 ILE A N 1
ATOM 940 C CA . ILE A 1 118 ? -7.324 1.484 16.297 1 92.06 118 ILE A CA 1
ATOM 941 C C . ILE A 1 118 ? -6.395 0.899 17.359 1 92.06 118 ILE A C 1
ATOM 943 O O . ILE A 1 118 ? -6.32 -0.321 17.531 1 92.06 118 ILE A O 1
ATOM 947 N N . GLU A 1 119 ? -5.711 1.78 18 1 92.06 119 GLU A N 1
ATOM 948 C CA . GLU A 1 119 ? -4.797 1.359 19.062 1 92.06 119 GLU A CA 1
ATOM 949 C C . GLU A 1 119 ? -5.543 0.64 20.188 1 92.06 119 GLU A C 1
ATOM 951 O O . GLU A 1 119 ? -5.008 -0.29 20.797 1 92.06 119 GLU A O 1
ATOM 956 N N . GLU A 1 120 ? -6.715 1.078 20.453 1 92.75 120 GLU A N 1
ATOM 957 C CA . GLU A 1 120 ? -7.531 0.431 21.484 1 92.75 120 GLU A CA 1
ATOM 958 C C . GLU A 1 120 ? -7.863 -1.008 21.094 1 92.75 120 GLU A C 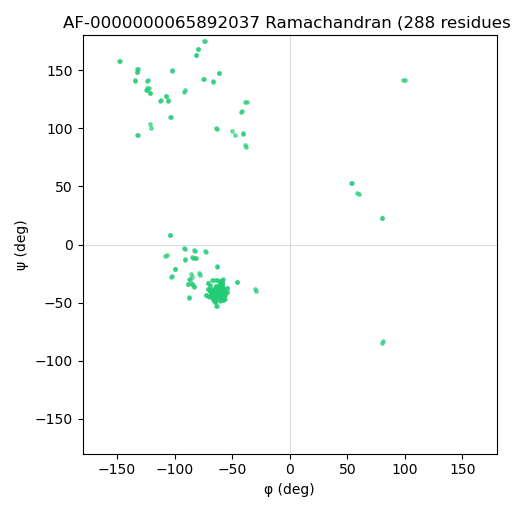1
ATOM 960 O O . GLU A 1 120 ? -7.977 -1.878 21.953 1 92.75 120 GLU A O 1
ATOM 965 N N . VAL A 1 121 ? -7.957 -1.239 19.828 1 91.69 121 VAL A N 1
ATOM 966 C CA . VAL A 1 121 ? -8.336 -2.559 19.344 1 91.69 121 VAL A CA 1
ATOM 967 C C . VAL A 1 121 ? -7.098 -3.438 19.203 1 91.69 121 VAL A C 1
ATOM 969 O O . VAL A 1 121 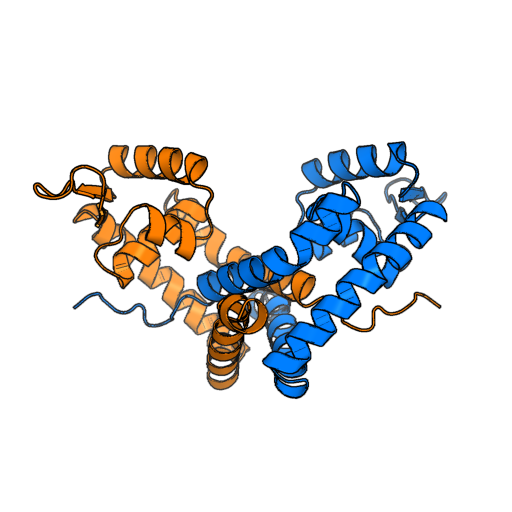? -7.09 -4.586 19.656 1 91.69 121 VAL A O 1
ATOM 972 N N . LEU A 1 122 ? -6.062 -2.953 18.656 1 92.69 122 LEU A N 1
ATOM 973 C CA . LEU A 1 122 ? -4.867 -3.73 18.344 1 92.69 122 LEU A CA 1
ATOM 974 C C . LEU A 1 122 ? -3.943 -3.809 19.562 1 92.69 122 LEU A C 1
ATOM 976 O O . LEU A 1 122 ? -3.215 -4.789 19.734 1 92.69 122 LEU A O 1
ATOM 980 N N . GLY A 1 123 ? -3.916 -2.715 20.359 1 94.19 123 GLY A N 1
ATOM 981 C CA . GLY A 1 123 ? -2.975 -2.586 21.453 1 94.19 123 GLY A CA 1
ATOM 982 C C . GLY A 1 123 ? -1.771 -1.727 21.109 1 94.19 123 GLY A C 1
ATOM 983 O O . GLY A 1 123 ? -1.234 -1.814 20.016 1 94.19 123 GLY A O 1
ATOM 984 N N . ARG A 1 124 ? -1.368 -0.952 22.109 1 93.12 124 ARG A N 1
ATOM 985 C CA . ARG A 1 124 ? -0.283 0.005 21.922 1 93.12 124 ARG A CA 1
ATOM 986 C C . ARG A 1 124 ? 1.025 -0.707 21.609 1 93.12 124 ARG A C 1
ATOM 988 O O . ARG A 1 124 ? 1.773 -0.271 20.719 1 93.12 124 ARG A O 1
ATOM 995 N N . GLU A 1 125 ? 1.278 -1.771 22.234 1 95.44 125 GLU A N 1
ATOM 996 C CA . GLU A 1 125 ? 2.52 -2.512 22.031 1 95.44 125 GLU A CA 1
ATOM 997 C C . GLU A 1 125 ? 2.594 -3.102 20.625 1 95.44 125 GLU A C 1
ATOM 999 O O . GLU A 1 125 ? 3.635 -3.031 19.969 1 95.44 125 GLU A O 1
ATOM 1004 N N . LYS A 1 126 ? 1.526 -3.678 20.172 1 95.75 126 LYS A N 1
ATOM 1005 C CA . LYS A 1 126 ? 1.482 -4.254 18.828 1 95.75 126 LYS A CA 1
ATOM 1006 C C . LYS A 1 126 ? 1.651 -3.178 17.766 1 95.75 126 LYS A C 1
ATOM 1008 O O . LYS A 1 126 ? 2.33 -3.395 16.766 1 95.75 126 LYS A O 1
ATOM 1013 N N . MET A 1 127 ? 1.086 -2.059 18.062 1 93.88 127 MET A N 1
ATOM 1014 C CA . MET A 1 127 ? 1.201 -0.959 17.109 1 93.88 127 MET A CA 1
AT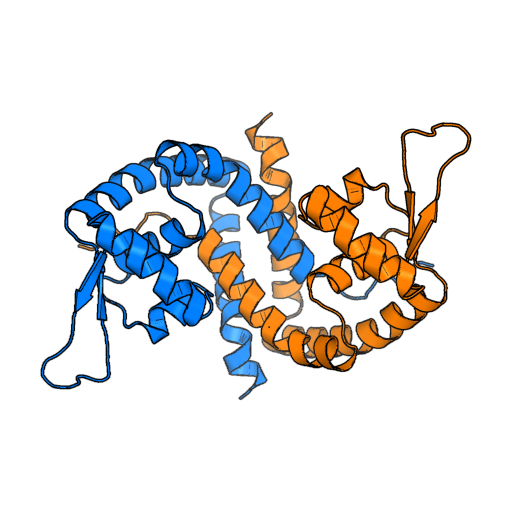OM 1015 C C . MET A 1 127 ? 2.645 -0.477 17 1 93.88 127 MET A C 1
ATOM 1017 O O . MET A 1 127 ? 3.141 -0.219 15.906 1 93.88 127 MET A O 1
ATOM 1021 N N . LEU A 1 128 ? 3.268 -0.334 18.125 1 94.25 128 LEU A N 1
ATOM 1022 C CA . LEU A 1 128 ? 4.664 0.089 18.141 1 94.25 128 LEU A CA 1
ATOM 1023 C C . LEU A 1 128 ? 5.547 -0.943 17.438 1 94.25 128 LEU A C 1
ATOM 1025 O O . LEU A 1 128 ? 6.441 -0.584 16.672 1 94.25 128 LEU A O 1
ATOM 1029 N N . LEU A 1 129 ? 5.273 -2.195 17.688 1 96 129 LEU A N 1
ATOM 1030 C CA . LEU A 1 129 ? 6.023 -3.275 17.062 1 96 129 LEU A CA 1
ATOM 1031 C C . LEU A 1 129 ? 5.828 -3.256 15.547 1 96 129 LEU A C 1
ATOM 1033 O O . LEU A 1 129 ? 6.781 -3.447 14.789 1 96 129 LEU A O 1
ATOM 1037 N N . LEU A 1 130 ? 4.609 -3.076 15.164 1 96.56 130 LEU A N 1
ATOM 1038 C CA . LEU A 1 130 ? 4.312 -2.986 13.742 1 96.56 130 LEU A CA 1
ATOM 1039 C C . LEU A 1 130 ? 5.09 -1.845 13.094 1 96.56 130 LEU A C 1
ATOM 1041 O O . LEU A 1 130 ? 5.711 -2.027 12.039 1 96.56 130 LEU A O 1
ATOM 1045 N N . LYS A 1 131 ? 5.074 -0.671 13.711 1 95.56 131 LYS A N 1
ATOM 1046 C CA . LYS A 1 131 ? 5.801 0.487 13.203 1 95.56 131 LYS A CA 1
ATOM 1047 C C . LYS A 1 131 ? 7.289 0.176 13.039 1 95.56 131 LYS A C 1
ATOM 1049 O O . LYS A 1 131 ? 7.895 0.519 12.023 1 95.56 131 LYS A O 1
ATOM 1054 N N . ASP A 1 132 ? 7.836 -0.503 14.008 1 95.75 132 ASP A N 1
ATOM 1055 C CA . ASP A 1 132 ? 9.258 -0.829 13.992 1 95.75 132 ASP A CA 1
ATOM 1056 C C . ASP A 1 132 ? 9.586 -1.812 12.875 1 95.75 132 ASP A C 1
ATOM 1058 O O . ASP A 1 132 ? 10.578 -1.646 12.164 1 95.75 132 ASP A O 1
ATOM 1062 N N . LEU A 1 133 ? 8.773 -2.816 12.758 1 96.81 133 LEU A N 1
ATOM 1063 C CA . LEU A 1 133 ? 9 -3.832 11.734 1 96.81 133 LEU A CA 1
ATOM 1064 C C . LEU A 1 133 ? 8.852 -3.24 10.336 1 96.81 133 LEU A C 1
ATOM 1066 O O . LEU A 1 133 ? 9.617 -3.582 9.43 1 96.81 133 LEU A O 1
ATOM 1070 N N . LEU A 1 134 ? 7.883 -2.379 10.164 1 96.81 134 LEU A N 1
ATOM 1071 C CA . LEU A 1 134 ? 7.707 -1.697 8.891 1 96.81 134 LEU A CA 1
ATOM 1072 C C . LEU A 1 134 ? 8.93 -0.845 8.555 1 96.81 134 LEU A C 1
ATOM 1074 O O . LEU A 1 134 ? 9.375 -0.817 7.406 1 96.81 134 LEU A O 1
ATOM 1078 N N . ALA A 1 135 ? 9.438 -0.155 9.531 1 95 135 ALA A N 1
ATOM 1079 C CA . ALA A 1 135 ? 10.617 0.68 9.336 1 95 135 ALA A CA 1
ATOM 1080 C C . ALA A 1 135 ? 11.82 -0.161 8.922 1 95 135 ALA A C 1
ATOM 1082 O O . ALA A 1 135 ? 12.594 0.236 8.039 1 95 135 ALA A O 1
ATOM 1083 N N . GLU A 1 136 ? 11.961 -1.271 9.516 1 95.56 136 GLU A N 1
ATOM 1084 C CA . GLU A 1 136 ? 13.055 -2.17 9.164 1 95.56 136 GLU A CA 1
ATOM 1085 C C . GLU A 1 136 ? 12.898 -2.693 7.738 1 95.56 136 GLU A C 1
ATOM 1087 O O . GLU A 1 136 ? 13.875 -2.744 6.984 1 95.56 136 GLU A O 1
ATOM 1092 N N . LEU A 1 137 ? 11.703 -3.086 7.418 1 95.38 137 LEU A N 1
ATOM 1093 C CA . LEU A 1 137 ? 11.453 -3.592 6.07 1 95.38 137 LEU A CA 1
ATOM 1094 C C . LEU A 1 137 ? 11.695 -2.504 5.031 1 95.38 137 LEU A C 1
ATOM 1096 O O . LEU A 1 137 ? 12.234 -2.773 3.957 1 95.38 137 LEU A O 1
ATOM 1100 N N . ALA A 1 138 ? 11.312 -1.291 5.352 1 95.31 138 ALA A N 1
ATOM 1101 C CA . ALA A 1 138 ? 11.469 -0.169 4.43 1 95.31 138 ALA A CA 1
ATOM 1102 C C . ALA A 1 138 ? 12.945 0.089 4.125 1 95.31 138 ALA A C 1
ATOM 1104 O O . ALA A 1 138 ? 13.273 0.692 3.1 1 95.31 138 ALA A O 1
ATOM 1105 N N . LYS A 1 139 ? 13.797 -0.387 4.934 1 93.56 139 LYS A N 1
ATOM 1106 C CA . LYS A 1 139 ? 15.234 -0.138 4.781 1 93.56 139 LYS A CA 1
ATOM 1107 C C . LYS A 1 139 ? 15.945 -1.364 4.223 1 93.56 139 LYS A C 1
ATOM 1109 O O . LYS A 1 139 ? 17.172 -1.423 4.215 1 93.56 139 LYS A O 1
ATOM 1114 N N . ILE A 1 140 ? 15.195 -2.299 3.836 1 90.12 140 ILE A N 1
ATOM 1115 C CA . ILE A 1 140 ? 15.773 -3.582 3.455 1 90.12 140 ILE A CA 1
ATOM 1116 C C . ILE A 1 140 ? 16.688 -3.398 2.236 1 90.12 140 ILE A C 1
ATOM 1118 O O . ILE A 1 140 ? 17.656 -4.137 2.061 1 90.12 140 ILE A O 1
ATOM 1122 N N . GLU A 1 141 ? 16.281 -2.482 1.305 1 82.56 141 GLU A N 1
ATOM 1123 C CA . GLU A 1 141 ? 17.094 -2.248 0.112 1 82.56 141 GLU A CA 1
ATOM 1124 C C . GLU A 1 141 ? 18.531 -1.899 0.482 1 82.56 141 GLU A C 1
ATOM 1126 O O . GLU A 1 141 ? 19.469 -2.285 -0.22 1 82.56 141 GLU A O 1
ATOM 1131 N N . ASP A 1 142 ? 18.656 -1.176 1.509 1 77.5 142 ASP A N 1
ATOM 1132 C CA . ASP A 1 142 ? 19.984 -0.792 1.97 1 77.5 142 ASP A CA 1
ATOM 1133 C C . ASP A 1 142 ? 20.812 -2.02 2.326 1 77.5 142 ASP A C 1
ATOM 1135 O O . ASP A 1 142 ? 22.031 -2.045 2.094 1 77.5 142 ASP A O 1
ATOM 1139 N N . ALA A 1 143 ? 20.188 -3.023 2.777 1 75.12 143 ALA A N 1
ATOM 1140 C CA . ALA A 1 143 ? 20.875 -4.227 3.244 1 75.12 143 ALA A CA 1
ATOM 1141 C C . ALA A 1 143 ? 21.094 -5.211 2.098 1 75.12 143 ALA A C 1
ATOM 1143 O O . ALA A 1 143 ? 22.078 -5.961 2.096 1 75.12 143 ALA A O 1
ATOM 1144 N N . LEU A 1 144 ? 20.141 -5.227 1.197 1 77.38 144 LEU A N 1
ATOM 1145 C CA . LEU A 1 144 ? 20.219 -6.207 0.119 1 77.38 144 LEU A CA 1
ATOM 1146 C C . LEU A 1 144 ? 21.125 -5.703 -1 1 77.38 144 LEU A C 1
ATOM 1148 O O . LEU A 1 144 ? 21.75 -6.5 -1.707 1 77.38 144 LEU A O 1
ATOM 1152 N N . ASN A 1 145 ? 21.078 -4.406 -1.247 1 67.44 145 ASN A N 1
ATOM 1153 C CA . ASN A 1 145 ? 21.984 -3.867 -2.266 1 67.44 145 ASN A CA 1
ATOM 1154 C C . ASN A 1 145 ? 23.375 -3.629 -1.711 1 67.44 145 ASN A C 1
ATOM 1156 O O . ASN A 1 145 ? 24.297 -3.258 -2.453 1 67.44 145 ASN A O 1
ATOM 1160 N N . SER A 1 146 ? 23.531 -3.693 -0.383 1 51.19 146 SER A N 1
ATOM 1161 C CA . SER A 1 146 ? 24.891 -3.598 0.109 1 51.19 146 SER A CA 1
ATOM 1162 C C . SER A 1 146 ? 25.656 -4.902 -0.107 1 51.19 146 SER A C 1
ATOM 1164 O O . SER A 1 146 ? 25.062 -5.984 -0.048 1 51.19 146 SER A O 1
ATOM 1166 N N . MET B 1 1 ? 7.188 24.078 17.219 1 35.34 1 MET B N 1
ATOM 1167 C CA . MET B 1 1 ? 7.738 22.719 17.234 1 35.34 1 MET B CA 1
ATOM 1168 C C . MET B 1 1 ? 6.926 21.797 16.344 1 35.34 1 MET B C 1
ATOM 1170 O O . MET B 1 1 ? 5.699 21.891 16.297 1 35.34 1 MET B O 1
ATOM 1174 N N . PRO B 1 2 ? 7.453 21.328 15.148 1 45.91 2 PRO B N 1
ATOM 1175 C CA . PRO B 1 2 ? 6.578 20.547 14.273 1 45.91 2 PRO B CA 1
ATOM 1176 C C . PRO B 1 2 ? 5.695 19.562 15.047 1 45.91 2 PRO B C 1
ATOM 1178 O O . PRO B 1 2 ? 6.16 18.922 15.984 1 45.91 2 PRO B O 1
ATOM 1181 N N . THR B 1 3 ? 4.543 19.984 15.328 1 47.09 3 THR B N 1
ATOM 1182 C CA . THR B 1 3 ? 3.605 19.141 16.062 1 47.09 3 THR B CA 1
ATOM 1183 C C . THR B 1 3 ? 3.703 17.688 15.617 1 47.09 3 THR B C 1
ATOM 1185 O O . THR B 1 3 ? 3.633 17.406 14.422 1 47.09 3 THR B O 1
ATOM 1188 N N . GLN B 1 4 ? 4.688 16.984 16.281 1 51.91 4 GLN B N 1
ATOM 1189 C CA . GLN B 1 4 ? 4.906 15.57 16.031 1 51.91 4 GLN B CA 1
ATOM 1190 C C . GLN B 1 4 ? 3.602 14.789 16.125 1 51.91 4 GLN B C 1
ATOM 1192 O O . GLN B 1 4 ? 2.877 14.891 17.109 1 51.91 4 GLN B O 1
ATOM 1197 N N . SER B 1 5 ? 3.113 14.594 15 1 57.06 5 SER B N 1
ATOM 1198 C CA . SER B 1 5 ? 1.906 13.773 15.047 1 57.06 5 SER B CA 1
ATOM 1199 C C . SER B 1 5 ? 2.072 12.602 16.016 1 57.06 5 SER B C 1
ATOM 1201 O O . SE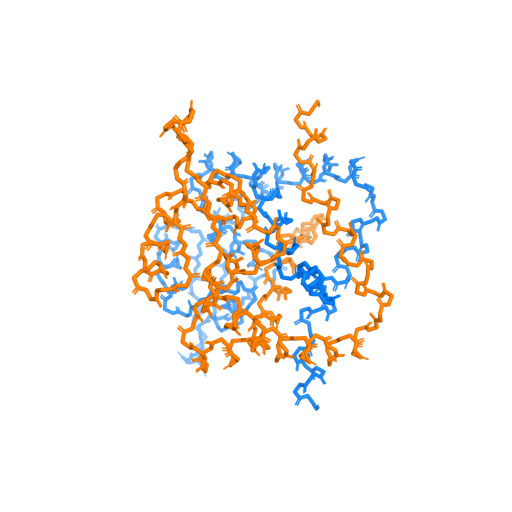R B 1 5 ? 3.18 12.102 16.203 1 57.06 5 SER B O 1
ATOM 1203 N N . LYS B 1 6 ? 1.28 12.672 17.062 1 51.84 6 LYS B N 1
ATOM 1204 C CA . LYS B 1 6 ? 1.272 11.562 18.016 1 51.84 6 LYS B CA 1
ATOM 1205 C C . LYS B 1 6 ? 1.582 10.242 17.312 1 51.84 6 LYS B C 1
ATOM 1207 O O . LYS B 1 6 ? 2.188 9.344 17.891 1 51.84 6 LYS B O 1
ATOM 1212 N N . HIS B 1 7 ? 1.152 10.016 16.234 1 54.22 7 HIS B N 1
ATOM 1213 C CA . HIS B 1 7 ? 1.392 8.703 15.641 1 54.22 7 HIS B CA 1
ATOM 1214 C C . HIS B 1 7 ? 2.143 8.82 14.32 1 54.22 7 HIS B C 1
ATOM 1216 O O . HIS B 1 7 ? 1.782 9.641 13.469 1 54.22 7 HIS B O 1
ATOM 1222 N N . ALA B 1 8 ? 3.467 8.492 14.422 1 57.25 8 ALA B N 1
ATOM 1223 C CA . ALA B 1 8 ? 4.129 8.195 13.148 1 57.25 8 ALA B CA 1
ATOM 1224 C C . ALA B 1 8 ? 3.203 7.414 12.227 1 57.25 8 ALA B C 1
ATOM 1226 O O . ALA B 1 8 ? 2.584 6.43 12.641 1 57.25 8 ALA B O 1
ATOM 1227 N N . SER B 1 9 ? 3.004 7.953 11.156 1 84.19 9 SER B N 1
ATOM 1228 C CA . SER B 1 9 ? 1.922 7.453 10.312 1 84.19 9 SER B CA 1
ATOM 1229 C C . SER B 1 9 ? 2.176 6.016 9.883 1 84.19 9 SER B C 1
ATOM 1231 O O . SER B 1 9 ? 3.152 5.734 9.18 1 84.19 9 SER B O 1
ATOM 1233 N N . ILE B 1 10 ? 1.522 5.023 10.602 1 90.94 10 ILE B N 1
ATOM 1234 C CA . ILE B 1 10 ? 1.515 3.627 10.18 1 90.94 10 ILE B CA 1
ATOM 1235 C C . ILE B 1 10 ? 1.218 3.539 8.688 1 90.94 10 ILE B C 1
ATOM 1237 O O . ILE B 1 10 ? 1.773 2.689 7.984 1 90.94 10 ILE B O 1
ATOM 1241 N N . ASN B 1 11 ? 0.458 4.441 8.289 1 92.5 11 ASN B N 1
ATOM 1242 C CA . ASN B 1 11 ? 0.1 4.457 6.871 1 92.5 11 ASN B CA 1
ATOM 1243 C C . ASN B 1 11 ? 1.316 4.715 5.988 1 92.5 11 ASN B C 1
ATOM 1245 O O . ASN B 1 11 ? 1.517 4.027 4.984 1 92.5 11 ASN B O 1
ATOM 1249 N N . ILE B 1 12 ? 2.111 5.68 6.363 1 93.44 12 ILE B N 1
ATOM 1250 C CA . ILE B 1 12 ? 3.33 5.984 5.621 1 93.44 12 ILE B CA 1
ATOM 1251 C C . ILE B 1 12 ? 4.297 4.805 5.711 1 93.44 12 ILE B C 1
ATOM 1253 O O . ILE B 1 12 ? 4.918 4.426 4.715 1 93.44 12 ILE B O 1
ATOM 1257 N N . GLY B 1 13 ? 4.41 4.184 6.902 1 95.31 13 GLY B N 1
ATOM 1258 C CA . GLY B 1 13 ? 5.234 3 7.062 1 95.31 13 GLY B CA 1
ATOM 1259 C C . GLY B 1 13 ? 4.82 1.854 6.16 1 95.31 13 GLY B C 1
ATOM 1260 O O . GLY B 1 13 ? 5.672 1.16 5.598 1 95.31 13 GLY B O 1
ATOM 1261 N N . LEU B 1 14 ? 3.523 1.65 6.062 1 96.75 14 LEU B N 1
ATOM 1262 C CA . LEU B 1 14 ? 2.99 0.592 5.211 1 96.75 14 LEU B CA 1
ATOM 1263 C C . LEU B 1 14 ? 3.363 0.827 3.752 1 96.75 14 LEU B C 1
ATOM 1265 O O . LEU B 1 14 ? 3.791 -0.099 3.059 1 96.75 14 LEU B O 1
ATOM 1269 N N . ILE B 1 15 ? 3.285 2.033 3.314 1 95.81 15 ILE B N 1
ATOM 1270 C CA . ILE B 1 15 ? 3.561 2.375 1.924 1 95.81 15 ILE B CA 1
ATOM 1271 C C . ILE B 1 15 ? 5.055 2.232 1.645 1 95.81 15 ILE B C 1
ATOM 1273 O O . ILE B 1 15 ? 5.449 1.665 0.623 1 95.81 15 ILE B O 1
ATOM 1277 N N . GLN B 1 16 ? 5.84 2.717 2.52 1 96 16 GLN B N 1
ATOM 1278 C CA . GLN B 1 16 ? 7.285 2.672 2.332 1 96 16 GLN B CA 1
ATOM 1279 C C . GLN B 1 16 ? 7.805 1.239 2.393 1 96 16 GLN B C 1
ATOM 1281 O O . GLN B 1 16 ? 8.688 0.858 1.618 1 96 16 GLN B O 1
ATOM 1286 N N . ALA B 1 17 ? 7.246 0.47 3.305 1 96.5 17 ALA B N 1
ATOM 1287 C CA . ALA B 1 17 ? 7.617 -0.939 3.395 1 96.5 17 ALA B CA 1
ATOM 1288 C C . ALA B 1 17 ? 7.246 -1.688 2.119 1 96.5 17 ALA B C 1
ATOM 1290 O O . ALA B 1 17 ? 8.039 -2.48 1.602 1 96.5 17 ALA B O 1
ATOM 1291 N N . ARG B 1 18 ? 6.086 -1.436 1.656 1 95.5 18 ARG B N 1
ATOM 1292 C CA . ARG B 1 18 ? 5.648 -2.105 0.437 1 95.5 18 ARG B CA 1
ATOM 1293 C C . ARG B 1 18 ? 6.516 -1.707 -0.751 1 95.5 18 ARG B C 1
ATOM 1295 O O . ARG B 1 18 ? 6.871 -2.549 -1.577 1 95.5 18 ARG B O 1
ATOM 1302 N N . GLU B 1 19 ? 6.801 -0.425 -0.822 1 95.69 19 GLU B N 1
ATOM 1303 C CA . GLU B 1 19 ? 7.656 0.045 -1.908 1 95.69 19 GLU B CA 1
ATOM 1304 C C . GLU B 1 19 ? 9.023 -0.636 -1.872 1 95.69 19 GLU B C 1
ATOM 1306 O O . GLU B 1 19 ? 9.539 -1.058 -2.908 1 95.69 19 GLU B O 1
ATOM 1311 N N . ALA B 1 20 ? 9.602 -0.713 -0.735 1 94.88 20 ALA B N 1
ATOM 1312 C CA . ALA B 1 20 ? 10.891 -1.381 -0.583 1 94.88 20 ALA B CA 1
ATOM 1313 C C . ALA B 1 20 ? 10.812 -2.838 -1.032 1 94.88 20 ALA B C 1
ATOM 1315 O O . ALA B 1 20 ? 11.703 -3.326 -1.731 1 94.88 20 ALA B O 1
ATOM 1316 N N . LEU B 1 21 ? 9.758 -3.484 -0.65 1 93.56 21 LEU B N 1
ATOM 1317 C CA . LEU B 1 21 ? 9.547 -4.875 -1.031 1 93.56 21 LEU B CA 1
ATOM 1318 C C . LEU B 1 21 ? 9.367 -5.008 -2.541 1 93.56 21 LEU B C 1
ATOM 1320 O O . LEU B 1 21 ? 10.008 -5.852 -3.174 1 93.56 21 LEU B O 1
ATOM 1324 N N . MET B 1 22 ? 8.547 -4.168 -3.111 1 93.31 22 MET B N 1
ATOM 1325 C CA . MET B 1 22 ? 8.219 -4.242 -4.531 1 93.31 22 MET B CA 1
ATOM 1326 C C . MET B 1 22 ? 9.43 -3.922 -5.391 1 93.31 22 MET B C 1
ATOM 1328 O O . MET B 1 22 ? 9.586 -4.465 -6.488 1 93.31 22 MET B O 1
ATOM 1332 N N . THR B 1 23 ? 10.289 -3.084 -4.879 1 93.88 23 THR B N 1
ATOM 1333 C CA . THR B 1 23 ? 11.531 -2.809 -5.586 1 93.88 23 THR B CA 1
ATOM 1334 C C . THR B 1 23 ? 12.328 -4.094 -5.797 1 93.88 23 THR B C 1
ATOM 1336 O O . THR B 1 23 ? 13.023 -4.242 -6.805 1 93.88 23 THR B O 1
ATOM 1339 N N . GLN B 1 24 ? 12.203 -5.047 -4.902 1 92.94 24 GLN B N 1
ATOM 1340 C CA . GLN B 1 24 ? 12.891 -6.324 -5.008 1 92.94 24 GLN B CA 1
ATOM 1341 C C . GLN B 1 24 ? 12.203 -7.246 -6.008 1 92.94 24 GLN B C 1
ATOM 1343 O O . GLN B 1 24 ? 12.844 -8.094 -6.629 1 92.94 24 GLN B O 1
ATOM 1348 N N . PHE B 1 25 ? 10.922 -7.035 -6.199 1 93.62 25 PHE B N 1
ATOM 1349 C CA . PHE B 1 25 ? 10.141 -7.973 -6.992 1 93.62 25 PHE B CA 1
ATOM 1350 C C . PHE B 1 25 ? 9.945 -7.445 -8.414 1 93.62 25 PHE B C 1
ATOM 1352 O O . PHE B 1 25 ? 9.695 -8.227 -9.336 1 93.62 25 PHE B O 1
ATOM 1359 N N . ARG B 1 26 ? 10.086 -6.203 -8.578 1 94.94 26 ARG B N 1
ATOM 1360 C CA . ARG B 1 26 ? 9.773 -5.566 -9.859 1 94.94 26 ARG B CA 1
ATOM 1361 C C . ARG B 1 26 ? 10.602 -6.164 -10.984 1 94.94 26 ARG B C 1
ATOM 1363 O O . ARG B 1 26 ? 10.07 -6.473 -12.055 1 94.94 26 ARG B O 1
ATOM 1370 N N . PRO B 1 27 ? 11.93 -6.371 -10.805 1 95.5 27 PRO B N 1
ATOM 1371 C CA . PRO B 1 27 ? 12.703 -6.965 -11.891 1 95.5 27 PRO B CA 1
ATOM 1372 C C . PRO B 1 27 ? 12.188 -8.336 -12.305 1 95.5 27 PRO B C 1
ATOM 1374 O O . PRO B 1 27 ? 12.211 -8.68 -13.492 1 95.5 27 PRO B O 1
ATOM 1377 N N . ILE B 1 28 ? 11.711 -9.125 -11.383 1 96 28 ILE B N 1
ATOM 1378 C CA . ILE B 1 28 ? 11.188 -10.461 -11.641 1 96 28 ILE B CA 1
ATOM 1379 C C . ILE B 1 28 ? 9.891 -10.367 -12.438 1 96 28 ILE B C 1
ATOM 1381 O O . ILE B 1 28 ? 9.719 -11.062 -13.438 1 96 28 ILE B O 1
ATOM 1385 N N . LEU B 1 29 ? 9.016 -9.453 -12.062 1 96.81 29 LEU B N 1
ATOM 1386 C CA . LEU B 1 29 ? 7.715 -9.289 -12.703 1 96.81 29 LEU B CA 1
ATOM 1387 C C . LEU B 1 29 ? 7.871 -8.695 -14.102 1 96.81 29 LEU B C 1
ATOM 1389 O O . LEU B 1 29 ? 7.199 -9.117 -15.039 1 96.81 29 LEU B O 1
ATOM 1393 N N . ASN B 1 30 ? 8.82 -7.77 -14.172 1 96.88 30 ASN B N 1
ATOM 1394 C CA . ASN B 1 30 ? 9.086 -7.152 -15.461 1 96.88 30 ASN B CA 1
ATOM 1395 C C . ASN B 1 30 ? 9.594 -8.18 -16.469 1 96.88 30 ASN B C 1
ATOM 1397 O O . ASN B 1 30 ? 9.195 -8.156 -17.641 1 96.88 30 ASN B O 1
ATOM 1401 N N . GLN B 1 31 ? 10.438 -9.008 -16.016 1 96.62 31 GLN B N 1
ATOM 1402 C CA . GLN B 1 31 ? 10.977 -10.047 -16.891 1 96.62 31 GLN B CA 1
ATOM 1403 C C . GLN B 1 31 ? 9.867 -10.953 -17.422 1 96.62 31 GLN B C 1
ATOM 1405 O O . GLN B 1 31 ? 9.93 -11.422 -18.562 1 96.62 31 GLN B O 1
ATOM 1410 N N . ALA B 1 32 ? 8.844 -11.156 -16.641 1 95.75 32 ALA B N 1
ATOM 1411 C CA . ALA B 1 32 ? 7.727 -12.023 -17.016 1 95.75 32 ALA B CA 1
ATOM 1412 C C . ALA B 1 32 ? 6.629 -11.219 -17.719 1 95.75 32 ALA B C 1
ATOM 1414 O O . ALA B 1 32 ? 5.605 -11.773 -18.125 1 95.75 32 ALA B O 1
ATOM 1415 N N . ASN B 1 33 ? 6.77 -9.898 -17.828 1 96.44 33 ASN B N 1
ATOM 1416 C CA . ASN B 1 33 ? 5.785 -8.992 -18.422 1 96.44 33 ASN B CA 1
ATOM 1417 C C . ASN B 1 33 ? 4.453 -9.055 -17.672 1 96.44 33 ASN B C 1
ATOM 1419 O O . ASN B 1 33 ? 3.398 -9.18 -18.297 1 96.44 33 ASN B O 1
ATOM 1423 N N . ILE B 1 34 ? 4.488 -9.062 -16.375 1 96.44 34 ILE B N 1
ATOM 1424 C CA . ILE B 1 34 ? 3.34 -9.117 -15.477 1 96.44 34 ILE B CA 1
ATOM 1425 C C . ILE B 1 34 ? 3.35 -7.898 -14.555 1 96.44 34 ILE B C 1
ATOM 1427 O O . ILE B 1 34 ? 4.395 -7.535 -14.008 1 96.44 34 ILE B O 1
ATOM 1431 N N . THR B 1 35 ? 2.287 -7.246 -14.453 1 96.44 35 THR B N 1
ATOM 1432 C CA . THR B 1 35 ? 2.193 -6.102 -13.562 1 96.44 35 THR B CA 1
ATOM 1433 C C . THR B 1 35 ? 1.976 -6.555 -12.117 1 96.44 35 THR B C 1
ATOM 1435 O O . THR B 1 35 ? 1.675 -7.727 -11.875 1 96.44 35 THR B O 1
ATOM 1438 N N . ASP B 1 36 ? 2.123 -5.629 -11.25 1 95.19 36 ASP B N 1
ATOM 1439 C CA . ASP B 1 36 ? 1.896 -5.91 -9.836 1 95.19 36 ASP B CA 1
ATOM 1440 C C . ASP B 1 36 ? 0.462 -6.379 -9.594 1 95.19 36 ASP B C 1
ATOM 1442 O O . ASP B 1 36 ? 0.235 -7.352 -8.875 1 95.19 36 ASP B O 1
ATOM 1446 N N . GLN B 1 37 ? -0.487 -5.711 -10.188 1 96.56 37 GLN B N 1
ATOM 1447 C CA . GLN B 1 37 ? -1.892 -6.047 -9.977 1 96.56 37 GLN B CA 1
ATOM 1448 C C . GLN B 1 37 ? -2.221 -7.418 -10.555 1 96.56 37 GLN B C 1
ATOM 1450 O O . GLN B 1 37 ? -2.955 -8.195 -9.945 1 96.56 37 GLN B O 1
ATOM 1455 N N . GLN B 1 38 ? -1.664 -7.688 -11.727 1 97.12 38 GLN B N 1
ATOM 1456 C CA . GLN B 1 38 ? -1.861 -9.008 -12.312 1 97.12 38 GLN B CA 1
ATOM 1457 C C . GLN B 1 38 ? -1.268 -10.102 -11.438 1 97.12 38 GLN B C 1
ATOM 1459 O O . GLN B 1 38 ? -1.887 -11.148 -11.234 1 97.12 38 GLN B O 1
ATOM 1464 N N . TRP B 1 39 ? -0.093 -9.82 -10.906 1 96 39 TRP B N 1
ATOM 1465 C CA . TRP B 1 39 ? 0.563 -10.797 -10.039 1 96 39 TRP B CA 1
ATOM 1466 C C . TRP B 1 39 ? -0.264 -11.055 -8.789 1 96 39 TRP B C 1
ATOM 1468 O O . TRP B 1 39 ? -0.396 -12.195 -8.344 1 96 39 TRP B O 1
ATOM 1478 N N . ARG B 1 40 ? -0.766 -10.016 -8.234 1 95.5 40 ARG B N 1
ATOM 1479 C CA . ARG B 1 40 ? -1.613 -10.156 -7.055 1 95.5 40 ARG B CA 1
ATOM 1480 C C . ARG B 1 40 ? -2.795 -11.078 -7.336 1 95.5 40 ARG B C 1
ATOM 1482 O O . ARG B 1 40 ? -3.123 -11.938 -6.516 1 95.5 40 ARG B O 1
ATOM 1489 N N . ILE B 1 41 ? -3.414 -10.922 -8.453 1 97 41 ILE B N 1
ATOM 1490 C CA . ILE B 1 41 ? -4.559 -11.734 -8.852 1 97 41 ILE B CA 1
ATOM 1491 C C . ILE B 1 41 ? -4.125 -13.188 -9.031 1 97 41 ILE B C 1
ATOM 1493 O O . ILE B 1 41 ? -4.746 -14.102 -8.484 1 97 41 ILE B O 1
ATOM 1497 N N . ILE B 1 42 ? -3.07 -13.391 -9.734 1 96.69 42 ILE B N 1
ATOM 1498 C CA . ILE B 1 42 ? -2.572 -14.727 -10.039 1 96.69 42 ILE B CA 1
ATOM 1499 C C . ILE B 1 42 ? -2.221 -15.453 -8.734 1 96.69 42 ILE B C 1
ATOM 1501 O O . ILE B 1 42 ? -2.598 -16.609 -8.547 1 96.69 42 ILE B O 1
ATOM 1505 N N . ARG B 1 43 ? -1.612 -14.789 -7.914 1 95.06 43 ARG B N 1
ATOM 1506 C CA . ARG B 1 43 ? -1.195 -15.375 -6.648 1 95.06 43 ARG B CA 1
ATOM 1507 C C . ARG B 1 43 ? -2.402 -15.75 -5.793 1 95.06 43 ARG B C 1
ATOM 1509 O O . ARG B 1 43 ? -2.463 -16.844 -5.242 1 95.06 43 ARG B O 1
ATOM 1516 N N . LEU B 1 44 ? -3.273 -14.867 -5.656 1 95.56 44 LEU B N 1
ATOM 1517 C CA . LEU B 1 44 ? -4.461 -15.117 -4.844 1 95.56 44 LEU B CA 1
ATOM 1518 C C . LEU B 1 44 ? -5.242 -16.312 -5.383 1 95.56 44 LEU B C 1
ATOM 1520 O O . LEU B 1 44 ? -5.703 -17.156 -4.609 1 95.56 44 LEU B O 1
ATOM 1524 N N . LEU B 1 45 ? -5.359 -16.375 -6.668 1 96.25 45 LEU B N 1
ATOM 1525 C CA . LEU B 1 45 ? -6.078 -17.484 -7.27 1 96.25 45 LEU B CA 1
ATOM 1526 C C . LEU B 1 45 ? -5.309 -18.797 -7.078 1 96.25 45 LEU B C 1
ATOM 1528 O O . LEU B 1 45 ? -5.91 -19.844 -6.809 1 96.25 45 LEU B O 1
ATOM 1532 N N . ALA B 1 46 ? -4.004 -18.688 -7.242 1 94.19 46 ALA B N 1
ATOM 1533 C CA . ALA B 1 46 ? -3.18 -19.891 -7.062 1 94.19 46 ALA B CA 1
ATOM 1534 C C . ALA B 1 46 ? -3.293 -20.422 -5.637 1 94.19 46 ALA B C 1
ATOM 1536 O O . ALA B 1 46 ? -3.357 -21.625 -5.426 1 94.19 46 ALA B O 1
ATOM 1537 N N . GLU B 1 47 ? -3.389 -19.547 -4.699 1 91.5 47 GLU B N 1
ATOM 1538 C CA . GLU B 1 47 ? -3.355 -19.922 -3.289 1 91.5 47 GLU B CA 1
ATOM 1539 C C . GLU B 1 47 ? -4.738 -20.344 -2.795 1 91.5 47 GLU B C 1
ATOM 1541 O O . GLU B 1 47 ? -4.863 -21.078 -1.82 1 91.5 47 GLU B O 1
ATOM 1546 N N . ASN B 1 48 ? -5.738 -19.812 -3.418 1 92.44 48 ASN B N 1
ATOM 1547 C CA . ASN B 1 48 ? -7.09 -20.078 -2.934 1 92.44 48 ASN B CA 1
ATOM 1548 C C . ASN B 1 48 ? -7.836 -21.031 -3.852 1 92.44 48 ASN B C 1
ATOM 1550 O O . ASN B 1 48 ? -8.891 -21.562 -3.482 1 92.44 48 ASN B O 1
ATOM 1554 N N . GLY B 1 49 ? -7.242 -21.297 -4.984 1 92.38 49 GLY B N 1
ATOM 1555 C CA . GLY B 1 49 ? -7.906 -22.125 -5.973 1 92.38 49 GLY B CA 1
ATOM 1556 C C . GLY B 1 49 ? -8.93 -21.375 -6.801 1 92.38 49 GLY B C 1
ATOM 1557 O O . GLY B 1 49 ? -8.633 -20.953 -7.922 1 92.38 49 GLY B O 1
ATOM 1558 N N . THR B 1 50 ? -10.109 -21.281 -6.27 1 94.25 50 THR B N 1
ATOM 1559 C CA . THR B 1 50 ? -11.188 -20.562 -6.922 1 94.25 50 THR B CA 1
ATOM 1560 C C . THR B 1 50 ? -11.727 -19.453 -6.012 1 94.25 50 THR B C 1
ATOM 1562 O O . THR B 1 50 ? -11.859 -19.641 -4.805 1 94.25 50 THR B O 1
ATOM 1565 N N . LEU B 1 51 ? -11.891 -18.297 -6.668 1 95.75 51 LEU B N 1
ATOM 1566 C CA . LEU B 1 51 ? -12.5 -17.188 -5.953 1 95.75 51 LEU B CA 1
ATOM 1567 C C . LEU B 1 51 ? -13.602 -16.531 -6.789 1 95.75 51 LEU B C 1
ATOM 1569 O O . LEU B 1 51 ? -13.508 -16.5 -8.016 1 95.75 51 LEU B O 1
ATOM 1573 N N . ASP B 1 52 ? -14.547 -16.047 -6.09 1 95.56 52 ASP B N 1
ATOM 1574 C CA . ASP B 1 52 ? -15.516 -15.273 -6.855 1 95.56 52 ASP B CA 1
ATOM 1575 C C . ASP B 1 52 ? -15.008 -13.852 -7.09 1 95.56 52 ASP B C 1
ATOM 1577 O O . ASP B 1 52 ? -14.07 -13.406 -6.426 1 95.56 52 ASP B O 1
ATOM 1581 N N . PHE B 1 53 ? -15.68 -13.258 -8.062 1 95.94 53 PHE B N 1
ATOM 1582 C CA . PHE B 1 53 ? -15.258 -11.945 -8.531 1 95.94 53 PHE B CA 1
ATOM 1583 C C . PHE B 1 53 ? -15.18 -10.961 -7.367 1 95.94 53 PHE B C 1
ATOM 1585 O O . PHE B 1 53 ? -14.188 -10.234 -7.23 1 95.94 53 PHE B O 1
ATOM 1592 N N . GLN B 1 54 ? -16.125 -10.984 -6.441 1 95.69 54 GLN B N 1
ATOM 1593 C CA . GLN B 1 54 ? -16.172 -10.039 -5.336 1 95.69 54 GLN B CA 1
ATOM 1594 C C . GLN B 1 54 ? -15.086 -10.328 -4.312 1 95.69 54 GLN B C 1
ATOM 1596 O O . GLN B 1 54 ? -14.414 -9.406 -3.834 1 95.69 54 GLN B O 1
ATOM 1601 N N . ASP B 1 55 ? -14.922 -11.531 -4.023 1 96 55 ASP B N 1
ATOM 1602 C CA . ASP B 1 55 ? -13.883 -11.938 -3.076 1 96 55 ASP B CA 1
ATOM 1603 C C . ASP B 1 55 ? -12.492 -11.602 -3.607 1 96 55 ASP B C 1
ATOM 1605 O O . ASP B 1 55 ? -11.625 -11.148 -2.854 1 96 55 ASP B O 1
ATOM 1609 N N . LEU B 1 56 ? -12.328 -11.828 -4.852 1 97.06 56 LEU B N 1
ATOM 1610 C CA . LEU B 1 56 ? -11.039 -11.523 -5.469 1 97.06 56 LEU B CA 1
ATOM 1611 C C . LEU B 1 56 ? -10.773 -10.023 -5.441 1 97.06 56 LEU B C 1
ATOM 1613 O O . LEU B 1 56 ? -9.664 -9.594 -5.098 1 97.06 56 LEU B O 1
ATOM 1617 N N . ALA B 1 57 ? -11.781 -9.242 -5.766 1 97.44 57 ALA B N 1
ATOM 1618 C CA . ALA B 1 57 ? -11.633 -7.789 -5.727 1 97.44 57 ALA B CA 1
ATOM 1619 C C . ALA B 1 57 ? -11.25 -7.312 -4.332 1 97.44 57 ALA B C 1
ATOM 1621 O O . ALA B 1 57 ? -10.32 -6.523 -4.172 1 97.44 57 ALA B O 1
ATOM 1622 N N . ASN B 1 58 ? -11.93 -7.867 -3.336 1 95.75 58 ASN B N 1
ATOM 1623 C CA . ASN B 1 58 ? -11.703 -7.48 -1.945 1 95.75 58 ASN B CA 1
ATOM 1624 C C . ASN B 1 58 ? -10.305 -7.891 -1.472 1 95.75 58 ASN B C 1
ATOM 1626 O O . ASN B 1 58 ? -9.578 -7.074 -0.902 1 95.75 58 ASN B O 1
ATOM 1630 N N . GLN B 1 59 ? -9.93 -9.094 -1.74 1 95 59 GLN B N 1
ATOM 1631 C CA . GLN B 1 59 ? -8.648 -9.609 -1.257 1 95 59 GLN B CA 1
ATOM 1632 C C . GLN B 1 59 ? -7.48 -8.961 -1.994 1 95 59 GLN B C 1
ATOM 1634 O O . GLN B 1 59 ? -6.406 -8.781 -1.421 1 95 59 GLN B O 1
ATOM 1639 N N . ALA B 1 60 ? -7.684 -8.641 -3.238 1 96.38 60 ALA B N 1
ATOM 1640 C CA . ALA B 1 60 ? -6.629 -8.023 -4.035 1 96.38 60 ALA B CA 1
ATOM 1641 C C . ALA B 1 60 ? -6.602 -6.512 -3.82 1 96.38 60 ALA B C 1
ATOM 1643 O O . ALA B 1 60 ? -5.656 -5.836 -4.242 1 96.38 60 ALA B O 1
ATOM 1644 N N . CYS B 1 61 ? -7.582 -6.023 -3.188 1 96.56 61 CYS B N 1
ATOM 1645 C CA . CYS B 1 61 ? -7.734 -4.582 -3.002 1 96.56 61 CYS B CA 1
ATOM 1646 C C . CYS B 1 61 ? -7.672 -3.852 -4.336 1 96.56 61 CYS B C 1
ATOM 1648 O O . CYS B 1 61 ? -6.898 -2.906 -4.496 1 96.56 61 CYS B O 1
ATOM 1650 N N . ILE B 1 62 ? -8.484 -4.285 -5.227 1 97.12 62 ILE B N 1
ATOM 1651 C CA . ILE B 1 62 ? -8.641 -3.688 -6.547 1 97.12 62 ILE B CA 1
ATOM 1652 C C . ILE B 1 62 ? -10.109 -3.324 -6.773 1 97.12 62 ILE B C 1
ATOM 1654 O O . ILE B 1 62 ? -11.008 -4.105 -6.453 1 97.12 62 ILE B O 1
ATOM 1658 N N . LEU B 1 63 ? -10.352 -2.082 -7.262 1 95.81 63 LEU B N 1
ATOM 1659 C CA . LEU B 1 63 ? -11.719 -1.671 -7.574 1 95.81 63 LEU B CA 1
ATOM 1660 C C . LEU B 1 63 ? -12.32 -2.566 -8.648 1 95.81 63 LEU B C 1
ATOM 1662 O O . LEU B 1 63 ? -11.641 -2.936 -9.609 1 95.81 63 LEU B O 1
ATOM 1666 N N . ARG B 1 64 ? -13.594 -2.777 -8.57 1 95.69 64 ARG B N 1
ATOM 1667 C CA . ARG B 1 64 ? -14.289 -3.738 -9.414 1 95.69 64 ARG B CA 1
ATOM 1668 C C . ARG B 1 64 ? -14.141 -3.379 -10.891 1 95.69 64 ARG B C 1
ATOM 1670 O O . ARG B 1 64 ? -13.797 -4.234 -11.711 1 95.69 64 ARG B O 1
ATOM 1677 N N . PRO B 1 65 ? -14.367 -2.148 -11.266 1 96.44 65 PRO B N 1
ATOM 1678 C CA . PRO B 1 65 ? -14.203 -1.818 -12.68 1 96.44 65 PRO B CA 1
ATOM 1679 C C . PRO B 1 65 ? -12.797 -2.107 -13.195 1 96.44 65 PRO B C 1
ATOM 1681 O O . PRO B 1 65 ? -12.633 -2.574 -14.328 1 96.44 65 PRO B O 1
ATOM 1684 N N . SER B 1 66 ? -11.781 -1.853 -12.375 1 97 66 SER B N 1
ATOM 1685 C CA . SER B 1 66 ? -10.398 -2.113 -12.75 1 97 66 SER B CA 1
ATOM 1686 C C . SER B 1 66 ? -10.125 -3.609 -12.852 1 97 66 SER B C 1
ATOM 1688 O O . SER B 1 66 ? -9.406 -4.059 -13.75 1 97 66 SER B O 1
ATOM 1690 N N . LEU B 1 67 ? -10.695 -4.336 -11.914 1 97.94 67 LEU B N 1
ATOM 1691 C CA . LEU B 1 67 ? -10.508 -5.781 -11.906 1 97.94 67 LEU B CA 1
ATOM 1692 C C . LEU B 1 67 ? -11.039 -6.41 -13.188 1 97.94 67 LEU B C 1
ATOM 1694 O O . LEU B 1 67 ? -10.414 -7.316 -13.75 1 97.94 67 LEU B O 1
ATOM 1698 N N . THR B 1 68 ? -12.148 -5.898 -13.672 1 97.38 68 THR B N 1
ATOM 1699 C CA . THR B 1 68 ? -12.734 -6.398 -14.906 1 97.38 68 THR B CA 1
ATOM 1700 C C . THR B 1 68 ? -11.75 -6.277 -16.062 1 97.38 68 THR B C 1
ATOM 1702 O O . THR B 1 68 ? -11.539 -7.238 -16.812 1 97.38 68 THR B O 1
ATOM 1705 N N . GLY B 1 69 ? -11.141 -5.102 -16.156 1 97.75 69 GLY B N 1
ATOM 1706 C CA . GLY B 1 69 ? -10.18 -4.879 -17.234 1 97.75 69 GLY B CA 1
ATOM 1707 C C . GLY B 1 69 ? -8.953 -5.77 -17.125 1 97.75 69 GLY B C 1
ATOM 1708 O O . GLY B 1 69 ? -8.484 -6.309 -18.125 1 97.75 69 GLY B O 1
ATOM 1709 N N . ILE B 1 70 ? -8.453 -5.957 -15.961 1 98.25 70 ILE B N 1
ATOM 1710 C CA . ILE B 1 70 ? -7.266 -6.766 -15.734 1 98.25 70 ILE B CA 1
ATOM 1711 C C . ILE B 1 70 ? -7.566 -8.227 -16.031 1 98.25 70 ILE B C 1
ATOM 1713 O O . ILE B 1 70 ? -6.773 -8.914 -16.688 1 98.25 70 ILE B O 1
ATOM 1717 N N . LEU B 1 71 ? -8.719 -8.664 -15.602 1 98.12 71 LEU B N 1
ATOM 1718 C CA . LEU B 1 71 ? -9.109 -10.047 -15.836 1 98.12 71 LEU B CA 1
ATOM 1719 C C . LEU B 1 71 ? -9.281 -10.328 -17.328 1 98.12 71 LEU B C 1
ATOM 1721 O O . LEU B 1 71 ? -8.914 -11.398 -17.812 1 98.12 71 LEU B O 1
ATOM 1725 N N . THR B 1 72 ? -9.883 -9.359 -18.016 1 97.88 72 THR B N 1
ATOM 1726 C CA . THR B 1 72 ? -10.047 -9.5 -19.453 1 97.88 72 THR B CA 1
ATOM 1727 C C . THR B 1 72 ? -8.695 -9.711 -20.125 1 97.88 72 THR B C 1
ATOM 1729 O O . THR B 1 72 ? -8.555 -10.586 -20.984 1 97.88 72 THR B O 1
ATOM 1732 N N . ARG B 1 73 ? -7.707 -9.016 -19.734 1 97.94 73 ARG B N 1
ATOM 1733 C CA . ARG B 1 73 ? -6.363 -9.141 -20.297 1 97.94 73 ARG B CA 1
ATOM 1734 C C . ARG B 1 73 ? -5.734 -10.477 -19.922 1 97.94 73 ARG B C 1
ATOM 1736 O O . ARG B 1 73 ? -5.074 -11.109 -20.734 1 97.94 73 ARG B O 1
ATOM 1743 N N . LEU B 1 74 ? -5.949 -10.922 -18.672 1 98.44 74 LEU B N 1
ATOM 1744 C CA . LEU B 1 74 ? -5.395 -12.188 -18.219 1 98.44 74 LEU B CA 1
ATOM 1745 C C . LEU B 1 74 ? -6.07 -13.359 -18.922 1 98.44 74 LEU B C 1
ATOM 1747 O O . LEU B 1 74 ? -5.422 -14.375 -19.219 1 98.44 74 LEU B O 1
ATOM 1751 N N . GLU B 1 75 ? -7.324 -13.203 -19.172 1 98.06 75 GLU B N 1
ATOM 1752 C CA . GLU B 1 75 ? -8.055 -14.219 -19.922 1 98.06 75 GLU B CA 1
ATOM 1753 C C . GLU B 1 75 ? -7.543 -14.32 -21.359 1 98.06 75 GLU B C 1
ATOM 1755 O O . GLU B 1 75 ? -7.344 -15.422 -21.875 1 98.06 75 GLU B O 1
ATOM 1760 N N . LYS B 1 76 ? -7.402 -13.195 -21.969 1 98 76 LYS B N 1
ATOM 1761 C CA . LYS B 1 76 ? -6.887 -13.148 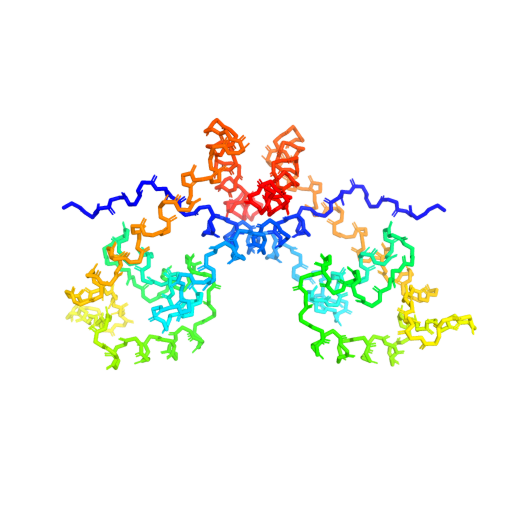-23.344 1 98 76 LYS B CA 1
ATOM 1762 C C . LYS B 1 76 ? -5.5 -13.773 -23.422 1 98 76 LYS B C 1
ATOM 1764 O O . LYS B 1 76 ? -5.164 -14.414 -24.422 1 98 76 LYS B O 1
ATOM 1769 N N . ALA B 1 77 ? -4.719 -13.68 -22.375 1 97.62 77 ALA B N 1
ATOM 1770 C CA . ALA B 1 77 ? -3.371 -14.242 -22.328 1 97.62 77 ALA B CA 1
ATOM 1771 C C . ALA B 1 77 ? -3.408 -15.727 -21.969 1 97.62 77 ALA B C 1
ATOM 1773 O O . ALA B 1 77 ? -2.365 -16.375 -21.906 1 97.62 77 ALA B O 1
ATOM 1774 N N . GLY B 1 78 ? -4.641 -16.219 -21.672 1 98.19 78 GLY B N 1
ATOM 1775 C CA . GLY B 1 78 ? -4.816 -17.641 -21.391 1 98.19 78 GLY B CA 1
ATOM 1776 C C . GLY B 1 78 ? -4.418 -18.016 -19.984 1 98.19 78 GLY B C 1
ATOM 1777 O O . GLY B 1 78 ? -4.121 -19.188 -19.703 1 98.19 78 GLY B O 1
ATOM 1778 N N . LEU B 1 79 ? -4.406 -17.078 -19 1 98.5 79 LEU B N 1
ATOM 1779 C CA . LEU B 1 79 ? -3.879 -17.328 -17.672 1 98.5 79 LEU B CA 1
ATOM 1780 C C . LEU B 1 79 ? -5.012 -17.547 -16.672 1 98.5 79 LEU B C 1
ATOM 1782 O O . LEU B 1 79 ? -4.82 -18.219 -15.656 1 98.5 79 LEU B O 1
ATOM 1786 N N . VAL B 1 80 ? -6.18 -16.969 -16.922 1 98.38 80 VAL B N 1
ATOM 1787 C CA . VAL B 1 80 ? -7.328 -17.047 -16.031 1 98.38 80 VAL B CA 1
ATOM 1788 C C . VAL B 1 80 ? -8.578 -17.422 -16.812 1 98.38 80 VAL B C 1
ATOM 1790 O O . VAL B 1 80 ? -8.695 -17.109 -18 1 98.38 80 VAL B O 1
ATOM 1793 N N . VAL B 1 81 ? -9.492 -18.062 -16.172 1 97.81 81 VAL B N 1
ATOM 1794 C CA . VAL B 1 81 ? -10.766 -18.422 -16.797 1 97.81 81 VAL B CA 1
ATOM 1795 C C . VAL B 1 81 ? -11.914 -18.094 -15.852 1 97.81 81 VAL B C 1
ATOM 1797 O O . VAL B 1 81 ? -11.781 -18.219 -14.633 1 97.81 81 VAL B O 1
ATOM 1800 N N . ARG B 1 82 ? -12.953 -17.609 -16.438 1 94.75 82 ARG B N 1
ATOM 1801 C CA . ARG B 1 82 ? -14.188 -17.375 -15.695 1 94.75 82 ARG B CA 1
ATOM 1802 C C . ARG B 1 82 ? -15.109 -18.594 -15.75 1 94.75 82 ARG B C 1
ATOM 1804 O O . ARG B 1 82 ? -15.297 -19.172 -16.812 1 94.75 82 ARG B O 1
ATOM 1811 N N . LEU B 1 83 ? -15.562 -18.891 -14.547 1 91.5 83 LEU B N 1
ATOM 1812 C CA . LEU B 1 83 ? -16.5 -20 -14.438 1 91.5 83 LEU B CA 1
ATOM 1813 C C . LEU B 1 83 ? -17.875 -19.5 -14.023 1 91.5 83 LEU B C 1
ATOM 1815 O O . LEU B 1 83 ? -18 -18.688 -13.109 1 91.5 83 LEU B O 1
ATOM 1819 N N . LYS B 1 84 ? -18.891 -19.781 -14.789 1 85.56 84 LYS B N 1
ATOM 1820 C CA . LYS B 1 84 ? -20.266 -19.438 -14.445 1 85.56 84 LYS B CA 1
ATOM 1821 C C . LYS B 1 84 ? -21.031 -20.672 -13.961 1 85.56 84 LYS B C 1
ATOM 1823 O O . LYS B 1 84 ? -21.25 -21.609 -14.719 1 85.56 84 LYS B O 1
ATOM 1828 N N . PRO B 1 85 ? -21.281 -20.594 -12.664 1 75.69 85 PRO B N 1
ATOM 1829 C CA . PRO B 1 85 ? -22.062 -21.734 -12.195 1 75.69 85 PRO B CA 1
ATOM 1830 C C . PRO B 1 85 ? -23.469 -21.766 -12.773 1 75.69 85 PRO B C 1
ATOM 1832 O O . PRO B 1 85 ? -24.062 -20.719 -13.039 1 75.69 85 PRO B O 1
ATOM 1835 N N . SER B 1 86 ? -23.859 -22.938 -13.086 1 74.19 86 SER B N 1
ATOM 1836 C CA . SER B 1 86 ? -25.188 -23.172 -13.656 1 74.19 86 SER B CA 1
ATOM 1837 C C . SER B 1 86 ? -26.281 -22.688 -12.719 1 74.19 86 SER B C 1
ATOM 1839 O O . SER B 1 86 ? -27.328 -22.219 -13.164 1 74.19 86 SER B O 1
ATOM 1841 N N . ASN B 1 87 ? -26.078 -22.781 -11.555 1 76.88 87 ASN B N 1
ATOM 1842 C CA . ASN B 1 87 ? -27.125 -22.547 -10.57 1 76.88 87 ASN B CA 1
ATOM 1843 C C . ASN B 1 87 ? -27.234 -21.078 -10.195 1 76.88 87 ASN B C 1
ATOM 1845 O O . ASN B 1 87 ? -28.234 -20.656 -9.609 1 76.88 87 ASN B O 1
ATOM 1849 N N . ASP B 1 88 ? -26.188 -20.422 -10.25 1 66.5 88 ASP B N 1
ATOM 1850 C CA . ASP B 1 88 ? -26.219 -19 -9.922 1 66.5 88 ASP B CA 1
ATOM 1851 C C . ASP B 1 88 ? -25.484 -18.172 -10.977 1 66.5 88 ASP B C 1
ATOM 1853 O O . ASP B 1 88 ? -24.281 -17.984 -10.898 1 66.5 88 ASP B O 1
ATOM 1857 N N . GLN B 1 89 ? -26.266 -17.688 -11.914 1 67.19 89 GLN B N 1
ATOM 1858 C CA . GLN B 1 89 ? -25.719 -17 -13.078 1 67.19 89 GLN B CA 1
ATOM 1859 C C . GLN B 1 89 ? -25.188 -15.617 -12.703 1 67.19 89 GLN B C 1
ATOM 1861 O O . GLN B 1 89 ? -24.5 -14.977 -13.5 1 67.19 89 GLN B O 1
ATOM 1866 N N . ARG B 1 90 ? -25.5 -15.32 -11.375 1 70.5 90 ARG B N 1
ATOM 1867 C CA . ARG B 1 90 ? -25.094 -13.969 -11.008 1 70.5 90 ARG B CA 1
ATOM 1868 C C . ARG B 1 90 ? -23.688 -13.945 -10.438 1 70.5 90 ARG B C 1
ATOM 1870 O O . ARG B 1 90 ? -23.031 -12.898 -10.438 1 70.5 90 ARG B O 1
ATOM 1877 N N . ARG B 1 91 ? -23.25 -15.234 -10.156 1 84.25 91 ARG B N 1
ATOM 1878 C CA . ARG B 1 91 ? -21.906 -15.258 -9.562 1 84.25 91 ARG B CA 1
ATOM 1879 C C . ARG B 1 91 ? -20.875 -15.773 -10.562 1 84.25 91 ARG B C 1
ATOM 1881 O O . ARG B 1 91 ? -21.141 -16.734 -11.289 1 84.25 91 ARG B O 1
ATOM 1888 N N . VAL B 1 92 ? -19.844 -15.023 -10.727 1 91.31 92 VAL B N 1
ATOM 1889 C CA . VAL B 1 92 ? -18.75 -15.414 -11.602 1 91.31 92 VAL B CA 1
ATOM 1890 C C . VAL B 1 92 ? -17.547 -15.852 -10.758 1 91.31 92 VAL B C 1
ATOM 1892 O O . VAL B 1 92 ? -17.125 -15.141 -9.844 1 91.31 92 VAL B O 1
ATOM 1895 N N . TYR B 1 93 ? -17.125 -17.062 -11.031 1 95.19 93 TYR B N 1
ATOM 1896 C CA . TYR B 1 93 ? -15.938 -17.594 -10.352 1 95.19 93 TYR B CA 1
ATOM 1897 C C . TYR B 1 93 ? -14.719 -17.547 -11.266 1 95.19 93 TYR B C 1
ATOM 1899 O O . TYR B 1 93 ? -14.844 -17.641 -12.484 1 95.19 93 TYR B O 1
ATOM 1907 N N . LEU B 1 94 ? -13.539 -17.391 -10.602 1 97.62 94 LEU B N 1
ATOM 1908 C CA . LEU B 1 94 ? -12.289 -17.266 -11.344 1 97.62 94 LEU B CA 1
ATOM 1909 C C . LEU B 1 94 ? -11.289 -18.328 -10.891 1 97.62 94 LEU B C 1
ATOM 1911 O O . LEU B 1 94 ? -11.188 -18.625 -9.695 1 97.62 94 LEU B O 1
ATOM 1915 N N . LYS B 1 95 ? -10.594 -18.844 -11.797 1 97.62 95 LYS B N 1
ATOM 1916 C CA . LYS B 1 95 ? -9.516 -19.781 -11.508 1 97.62 95 LYS B CA 1
ATOM 1917 C C . LYS B 1 95 ? -8.383 -19.641 -12.523 1 97.62 95 LYS B C 1
ATOM 1919 O O . LYS B 1 95 ? -8.594 -19.125 -13.625 1 97.62 95 LYS B O 1
ATOM 1924 N N . LEU B 1 96 ? -7.184 -20.094 -12.102 1 97.94 96 LEU B N 1
ATOM 1925 C CA . LEU B 1 96 ? -6.066 -20.125 -13.039 1 97.94 96 LEU B CA 1
ATOM 1926 C C . LEU B 1 96 ? -6.223 -21.266 -14.039 1 97.94 96 LEU B C 1
ATOM 1928 O O . LEU B 1 96 ? -6.707 -22.344 -13.688 1 97.94 96 LEU B O 1
ATOM 1932 N N . THR B 1 97 ? -5.824 -20.984 -15.297 1 98.31 97 THR B N 1
ATOM 1933 C CA . THR B 1 97 ? -5.625 -22.078 -16.234 1 98.31 97 THR B CA 1
ATOM 1934 C C . THR B 1 97 ? -4.344 -22.844 -15.922 1 98.31 97 THR B C 1
ATOM 1936 O O . THR B 1 97 ? -3.594 -22.469 -15.023 1 98.31 97 THR B O 1
ATOM 1939 N N . SER B 1 98 ? -4.109 -23.969 -16.672 1 97.75 98 SER B N 1
ATOM 1940 C CA . SER B 1 98 ? -2.852 -24.688 -16.531 1 97.75 98 SER B CA 1
ATOM 1941 C C . SER B 1 98 ? -1.658 -23.797 -16.844 1 97.75 98 SER B C 1
ATOM 1943 O O . SER B 1 98 ? -0.616 -23.891 -16.188 1 97.75 98 SER B O 1
ATOM 1945 N N . GLU B 1 99 ? -1.861 -22.938 -17.797 1 97.94 99 GLU B N 1
ATOM 1946 C CA . GLU B 1 99 ? -0.814 -21.984 -18.141 1 97.94 99 GLU B CA 1
ATOM 1947 C C . GLU B 1 99 ? -0.613 -20.953 -17.047 1 97.94 99 GLU B C 1
ATOM 1949 O O . GLU B 1 99 ? 0.517 -20.547 -16.766 1 97.94 99 GLU B O 1
ATOM 1954 N N . GLY B 1 100 ? -1.721 -20.516 -16.453 1 97.62 100 GLY B N 1
ATOM 1955 C CA . GLY B 1 100 ? -1.642 -19.609 -15.32 1 97.62 100 GLY B CA 1
ATOM 1956 C C . GLY B 1 100 ? -0.918 -20.203 -14.125 1 97.62 100 GLY B C 1
ATOM 1957 O O . GLY B 1 100 ? -0.12 -19.516 -13.477 1 97.62 100 GLY B O 1
ATOM 1958 N N . GLU B 1 101 ? -1.169 -21.469 -13.883 1 96.5 101 GLU B N 1
ATOM 1959 C CA . GLU B 1 101 ? -0.507 -22.172 -12.789 1 96.5 101 GLU B CA 1
ATOM 1960 C C . GLU B 1 101 ? 0.989 -22.328 -13.055 1 96.5 101 GLU B C 1
ATOM 1962 O O . GLU B 1 101 ? 1.804 -22.172 -12.141 1 96.5 101 GLU B O 1
ATOM 1967 N N . LYS B 1 102 ? 1.29 -22.641 -14.25 1 96.5 102 LYS B N 1
ATOM 1968 C CA . LYS B 1 102 ? 2.695 -22.766 -14.625 1 96.5 102 LYS B CA 1
ATOM 1969 C C . LYS B 1 102 ? 3.432 -21.438 -14.453 1 96.5 102 LYS B C 1
ATOM 1971 O O . LYS B 1 102 ? 4.551 -21.406 -13.93 1 96.5 102 LYS B O 1
ATOM 1976 N N . LEU B 1 103 ? 2.779 -20.422 -14.875 1 95.62 103 LEU B N 1
ATOM 1977 C CA . LEU B 1 103 ? 3.363 -19.094 -14.719 1 95.62 103 LEU B CA 1
ATOM 1978 C C . LEU B 1 103 ? 3.566 -18.75 -13.242 1 95.62 103 LEU B C 1
ATOM 1980 O O . LEU B 1 103 ? 4.613 -18.219 -12.859 1 95.62 103 LEU B O 1
ATOM 1984 N N . TYR B 1 104 ? 2.6 -19.031 -12.477 1 95.31 104 TYR B N 1
ATOM 1985 C CA . TYR B 1 104 ? 2.689 -18.812 -11.031 1 95.31 104 TYR B CA 1
ATOM 1986 C C . TYR B 1 104 ? 3.881 -19.562 -10.445 1 95.31 104 TYR B C 1
ATOM 1988 O O . TYR B 1 104 ? 4.629 -19 -9.633 1 95.31 104 TYR B O 1
ATOM 1996 N N . GLU B 1 105 ? 4.02 -20.734 -10.797 1 94.12 105 GLU B N 1
ATOM 1997 C CA . GLU B 1 105 ? 5.109 -21.547 -10.273 1 94.12 105 GLU B CA 1
ATOM 1998 C C . GLU B 1 105 ? 6.469 -20.969 -10.664 1 94.12 105 GLU B C 1
ATOM 2000 O O . GLU B 1 105 ? 7.379 -20.891 -9.836 1 94.12 105 GLU B O 1
ATOM 2005 N N . GLU B 1 106 ? 6.566 -20.609 -11.891 1 94.19 106 GLU B N 1
ATOM 2006 C CA . GLU B 1 106 ? 7.828 -20.062 -12.398 1 94.19 106 GLU B CA 1
ATOM 2007 C C . GLU B 1 106 ? 8.195 -18.766 -11.703 1 94.19 106 GLU B C 1
ATOM 2009 O O . GLU B 1 106 ? 9.305 -18.625 -11.18 1 94.19 106 GLU B O 1
ATOM 2014 N N . ILE B 1 107 ? 7.273 -17.844 -11.695 1 94.38 107 ILE B N 1
ATOM 2015 C CA . ILE B 1 107 ? 7.523 -16.562 -11.055 1 94.38 107 ILE B CA 1
ATOM 2016 C C . ILE B 1 107 ? 7.656 -16.75 -9.547 1 94.38 107 ILE B C 1
ATOM 2018 O O . ILE B 1 107 ? 8.492 -16.109 -8.898 1 94.38 107 ILE B O 1
ATOM 2022 N N . GLY B 1 108 ? 6.812 -17.641 -9.039 1 92.44 108 GLY B N 1
ATOM 2023 C CA . GLY B 1 108 ? 6.789 -17.906 -7.613 1 92.44 108 GLY B CA 1
ATOM 2024 C C . GLY B 1 108 ? 8.133 -18.359 -7.066 1 92.44 108 GLY B C 1
ATOM 2025 O O . GLY B 1 108 ? 8.516 -17.969 -5.957 1 92.44 108 GLY B O 1
ATOM 2026 N N . GLU B 1 109 ? 8.797 -19.141 -7.805 1 92.75 109 GLU B N 1
ATOM 2027 C CA . GLU B 1 109 ? 10.109 -19.625 -7.387 1 92.75 109 GLU B CA 1
ATOM 2028 C C . GLU B 1 109 ? 11.094 -18.469 -7.234 1 92.75 109 GLU B C 1
ATOM 2030 O O . GLU B 1 109 ? 11.852 -18.406 -6.262 1 92.75 109 GLU B O 1
ATOM 2035 N N . GLU B 1 110 ? 11.062 -17.578 -8.172 1 93.62 110 GLU B N 1
ATOM 2036 C CA . GLU B 1 110 ? 11.945 -16.422 -8.117 1 93.62 110 GLU B CA 1
ATOM 2037 C C . GLU B 1 110 ? 11.562 -15.492 -6.977 1 93.62 110 GLU B C 1
ATOM 2039 O O . GLU B 1 110 ? 12.43 -14.969 -6.277 1 93.62 110 GLU B O 1
ATOM 2044 N N . VAL B 1 111 ? 10.312 -15.328 -6.801 1 92.81 111 VAL B N 1
ATOM 2045 C CA . VAL B 1 111 ? 9.805 -14.477 -5.727 1 92.81 111 VAL B CA 1
ATOM 2046 C C . VAL B 1 111 ? 10.18 -15.078 -4.375 1 92.81 111 VAL B C 1
ATOM 2048 O O . VAL B 1 111 ? 10.617 -14.367 -3.469 1 92.81 111 VAL B O 1
ATOM 2051 N N . ASP B 1 112 ? 10.039 -16.359 -4.273 1 91.75 112 ASP B N 1
ATOM 2052 C CA . ASP B 1 112 ? 10.375 -17.047 -3.031 1 91.75 112 ASP B CA 1
ATOM 2053 C C . ASP B 1 112 ? 11.859 -16.906 -2.711 1 91.75 112 ASP B C 1
ATOM 2055 O O . ASP B 1 112 ? 12.242 -16.734 -1.549 1 91.75 112 ASP B O 1
ATOM 2059 N N . GLU B 1 113 ? 12.656 -17.016 -3.689 1 92.31 113 GLU B N 1
ATOM 2060 C CA . GLU B 1 113 ? 14.086 -16.828 -3.49 1 92.31 113 GLU B CA 1
ATOM 2061 C C . GLU B 1 113 ? 14.398 -15.43 -2.961 1 92.31 113 GLU B C 1
ATOM 2063 O O . GLU B 1 113 ? 15.273 -15.266 -2.104 1 92.31 113 GLU B O 1
ATOM 2068 N N . ARG B 1 114 ? 13.727 -14.453 -3.51 1 91.62 114 ARG B N 1
ATOM 2069 C CA . ARG B 1 114 ? 13.922 -13.086 -3.033 1 91.62 114 ARG B CA 1
ATOM 2070 C C . ARG B 1 114 ? 13.422 -12.93 -1.6 1 91.62 114 ARG B C 1
ATOM 2072 O O . ARG B 1 114 ? 14.047 -12.234 -0.793 1 91.62 114 ARG B O 1
ATOM 2079 N N . TYR B 1 115 ? 12.297 -13.594 -1.288 1 92.31 115 TYR B N 1
ATOM 2080 C CA . TYR B 1 115 ? 11.805 -13.586 0.085 1 92.31 115 TYR B CA 1
ATOM 2081 C C . TYR B 1 115 ? 12.812 -14.219 1.03 1 92.31 115 TYR B C 1
ATOM 2083 O O . TYR B 1 115 ? 12.969 -13.781 2.17 1 92.31 115 TYR B O 1
ATOM 2091 N N . ASP B 1 116 ? 13.43 -15.266 0.594 1 92.25 116 ASP B N 1
ATOM 2092 C CA . ASP B 1 116 ? 14.453 -15.906 1.409 1 92.25 116 ASP B CA 1
ATOM 2093 C C . ASP B 1 116 ? 15.586 -14.93 1.733 1 92.25 116 ASP B C 1
ATOM 2095 O O . ASP B 1 116 ? 16.078 -14.898 2.863 1 92.25 116 ASP B O 1
ATOM 2099 N N . ALA B 1 117 ? 15.984 -14.164 0.718 1 91.88 117 ALA B N 1
ATOM 2100 C CA . ALA B 1 117 ? 17.031 -13.164 0.925 1 91.88 117 ALA B CA 1
ATOM 2101 C C . ALA B 1 117 ? 16.578 -12.102 1.925 1 91.88 117 ALA B C 1
ATOM 2103 O O . ALA B 1 117 ? 17.359 -11.672 2.775 1 91.88 117 ALA B O 1
ATOM 2104 N N . ILE B 1 118 ? 15.359 -11.695 1.863 1 92.19 118 ILE B N 1
ATOM 2105 C CA . ILE B 1 118 ? 14.797 -10.703 2.771 1 92.19 118 ILE B CA 1
ATOM 2106 C C . ILE B 1 118 ? 14.742 -11.273 4.188 1 92.19 118 ILE B C 1
ATOM 2108 O O . ILE B 1 118 ? 15.07 -10.578 5.156 1 92.19 118 ILE B O 1
ATOM 2112 N N . GLU B 1 119 ? 14.312 -12.477 4.254 1 92.12 119 GLU B N 1
ATOM 2113 C CA . GLU B 1 119 ? 14.227 -13.148 5.551 1 92.12 119 GLU B CA 1
ATOM 2114 C C . GLU B 1 119 ? 15.602 -13.266 6.203 1 92.12 119 GLU B C 1
ATOM 2116 O O . GLU B 1 119 ? 15.719 -13.188 7.43 1 92.12 119 GLU B O 1
ATOM 2121 N N . GLU B 1 120 ? 16.594 -13.461 5.422 1 92.88 120 GLU B N 1
ATOM 2122 C CA . GLU B 1 120 ? 17.953 -13.539 5.941 1 92.88 120 GLU B CA 1
ATOM 2123 C C . GLU B 1 120 ? 18.375 -12.219 6.578 1 92.88 120 GLU B C 1
ATOM 2125 O O . GLU B 1 120 ? 19.141 -12.203 7.547 1 92.88 120 GLU B O 1
ATOM 2130 N N . VAL B 1 121 ? 17.844 -11.172 6.074 1 91.75 121 VAL B N 1
ATOM 2131 C CA . VAL B 1 121 ? 18.219 -9.844 6.547 1 91.75 121 VAL B CA 1
ATOM 2132 C C . VAL B 1 121 ? 17.359 -9.453 7.742 1 91.75 121 VAL B C 1
ATOM 2134 O O . VAL B 1 121 ? 17.875 -9 8.766 1 91.75 121 VAL B O 1
ATOM 2137 N N . LEU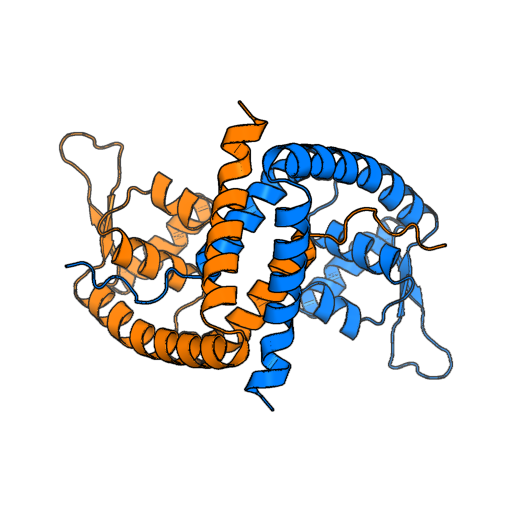 B 1 122 ? 16.109 -9.648 7.68 1 92.75 122 LEU B N 1
ATOM 2138 C CA . LEU B 1 122 ? 15.156 -9.203 8.695 1 92.75 122 LEU B CA 1
ATOM 2139 C C . LEU B 1 122 ? 15.062 -10.219 9.836 1 92.75 122 LEU B C 1
ATOM 2141 O O . LEU B 1 122 ? 14.805 -9.844 10.984 1 92.75 122 LEU B O 1
ATOM 2145 N N . GLY B 1 123 ? 15.211 -11.523 9.492 1 94.25 123 GLY B N 1
ATOM 2146 C CA . GLY B 1 123 ? 14.992 -12.602 10.438 1 94.25 123 GLY B CA 1
ATOM 2147 C C . GLY B 1 123 ? 13.625 -13.242 10.312 1 94.25 123 GLY B C 1
ATOM 2148 O O . GLY B 1 123 ? 12.625 -12.547 10.117 1 94.25 123 GLY B O 1
ATOM 2149 N N . ARG B 1 124 ? 13.625 -14.562 10.484 1 93.12 124 ARG B N 1
ATOM 2150 C CA . ARG B 1 124 ? 12.414 -15.344 10.297 1 93.12 124 ARG B CA 1
ATOM 2151 C C . ARG B 1 124 ? 11.352 -14.961 11.328 1 93.12 124 ARG B C 1
ATOM 2153 O O . ARG B 1 124 ? 10.172 -14.82 10.984 1 93.12 124 ARG B O 1
ATOM 2160 N N . GLU B 1 125 ? 11.758 -14.727 12.492 1 95.5 125 GLU B N 1
ATOM 2161 C CA . GLU B 1 125 ? 10.828 -14.391 13.562 1 95.5 125 GLU B CA 1
ATOM 2162 C C . GLU B 1 125 ? 10.172 -13.031 13.328 1 95.5 125 GLU B C 1
ATOM 2164 O O . GLU B 1 125 ? 8.961 -12.875 13.508 1 95.5 125 GLU B O 1
ATOM 2169 N N . LYS B 1 126 ? 10.938 -12.07 12.938 1 95.81 126 LYS B N 1
ATOM 2170 C CA . LYS B 1 126 ? 10.406 -10.734 12.656 1 95.81 126 LYS B CA 1
ATOM 2171 C C . LYS B 1 126 ? 9.445 -10.766 11.477 1 95.81 126 LYS B C 1
ATOM 2173 O O . LYS B 1 126 ? 8.414 -10.086 11.492 1 95.81 126 LYS B O 1
ATOM 2178 N N . MET B 1 127 ? 9.773 -11.594 10.547 1 94 127 MET B N 1
ATOM 2179 C CA . MET B 1 127 ? 8.906 -11.703 9.375 1 94 127 MET B CA 1
ATOM 2180 C C . MET B 1 127 ? 7.562 -12.312 9.758 1 94 127 MET B C 1
ATOM 2182 O O . MET B 1 127 ? 6.516 -11.844 9.297 1 94 127 MET B O 1
ATOM 2186 N N . LEU B 1 128 ? 7.613 -13.344 10.531 1 94.25 128 LEU B N 1
ATOM 2187 C CA . LEU B 1 128 ? 6.379 -13.984 10.977 1 94.25 128 LEU B CA 1
ATOM 2188 C C . LEU B 1 128 ? 5.547 -13.023 11.82 1 94.25 128 LEU B C 1
ATOM 2190 O O . LEU B 1 128 ? 4.324 -12.953 11.664 1 94.25 128 LEU B O 1
ATOM 2194 N N . LEU B 1 129 ? 6.207 -12.281 12.664 1 96 129 LEU B N 1
ATOM 2195 C CA . LEU B 1 129 ? 5.531 -11.289 13.5 1 96 129 LEU B CA 1
ATOM 2196 C C . LEU B 1 129 ? 4.887 -10.203 12.641 1 96 129 LEU B C 1
ATOM 2198 O O . LEU B 1 129 ? 3.758 -9.789 12.906 1 96 129 LEU B O 1
ATOM 2202 N N . LEU B 1 130 ? 5.633 -9.758 11.695 1 96.56 130 LEU B N 1
ATOM 2203 C CA . LEU B 1 130 ? 5.102 -8.758 10.773 1 96.56 130 LEU B CA 1
ATOM 2204 C C . LEU B 1 130 ? 3.848 -9.273 10.078 1 96.56 130 LEU B C 1
ATOM 2206 O O . LEU B 1 130 ? 2.834 -8.578 10.016 1 96.56 130 LEU B O 1
ATOM 2210 N N . LYS B 1 131 ? 3.898 -10.492 9.562 1 95.62 131 LYS B N 1
ATOM 2211 C CA . LYS B 1 131 ? 2.752 -11.102 8.891 1 95.62 131 LYS B CA 1
ATOM 2212 C C . LYS B 1 131 ? 1.537 -11.141 9.812 1 95.62 131 LYS B C 1
ATOM 2214 O O . LYS B 1 131 ? 0.423 -10.82 9.398 1 95.62 131 LYS B O 1
ATOM 2219 N N . ASP B 1 132 ? 1.771 -11.492 11.039 1 95.69 132 ASP B N 1
ATOM 2220 C CA . ASP B 1 132 ? 0.686 -11.609 12.008 1 95.69 132 ASP B CA 1
ATOM 2221 C C . ASP B 1 132 ? 0.071 -10.25 12.312 1 95.69 132 ASP B C 1
ATOM 2223 O O . ASP B 1 132 ? -1.152 -10.109 12.375 1 95.69 132 ASP B O 1
ATOM 2227 N N . LEU B 1 133 ? 0.907 -9.281 12.523 1 96.75 133 LEU B N 1
ATOM 2228 C CA . LEU B 1 133 ? 0.435 -7.938 12.844 1 96.75 133 LEU B CA 1
ATOM 2229 C C . LEU B 1 133 ? -0.329 -7.332 11.672 1 96.75 133 LEU B C 1
ATOM 2231 O O . LEU B 1 133 ? -1.343 -6.66 11.867 1 96.75 133 LEU B O 1
ATOM 2235 N N . LEU B 1 134 ? 0.169 -7.566 10.484 1 96.75 134 LEU B N 1
ATOM 2236 C CA . LEU B 1 134 ? -0.531 -7.098 9.289 1 96.75 134 LEU B CA 1
ATOM 2237 C C . LEU B 1 134 ? -1.907 -7.746 9.18 1 96.75 134 LEU B C 1
ATOM 2239 O O . LEU B 1 134 ? -2.885 -7.078 8.836 1 96.75 134 LEU B O 1
ATOM 2243 N N . ALA B 1 135 ? -1.981 -9.016 9.461 1 94.94 135 ALA B N 1
ATOM 2244 C CA . ALA B 1 135 ? -3.252 -9.734 9.406 1 94.94 135 ALA B CA 1
ATOM 2245 C C . ALA B 1 135 ? -4.242 -9.172 10.422 1 94.94 135 ALA B C 1
ATOM 2247 O O . ALA B 1 135 ? -5.43 -9.023 10.125 1 94.94 135 ALA B O 1
ATOM 2248 N N . GLU B 1 136 ? -3.768 -8.867 11.547 1 95.5 136 GLU B N 1
ATOM 2249 C CA . GLU B 1 136 ? -4.621 -8.281 12.578 1 95.5 136 GLU B CA 1
ATOM 2250 C C . GLU B 1 136 ? -5.121 -6.898 12.156 1 95.5 136 GLU B C 1
ATOM 2252 O O . GLU B 1 136 ? -6.301 -6.578 12.344 1 95.5 136 GLU B O 1
ATOM 2257 N N . LEU B 1 137 ? -4.219 -6.117 11.648 1 95.38 137 LEU B N 1
ATOM 2258 C CA . LEU B 1 137 ? -4.605 -4.781 11.203 1 95.38 137 LEU B CA 1
ATOM 2259 C C . LEU B 1 137 ? -5.617 -4.852 10.07 1 95.38 137 LEU B C 1
ATOM 2261 O O . LEU B 1 137 ? -6.559 -4.059 10.016 1 95.38 137 LEU B O 1
ATOM 2265 N N . ALA B 1 138 ? -5.445 -5.801 9.188 1 95.25 138 ALA B N 1
ATOM 2266 C CA . ALA B 1 138 ? -6.336 -5.961 8.039 1 95.25 138 ALA B CA 1
ATOM 2267 C C . ALA B 1 138 ? -7.754 -6.289 8.484 1 95.25 138 ALA B C 1
ATOM 2269 O O . ALA B 1 138 ? -8.711 -6.082 7.742 1 95.25 138 ALA B O 1
ATOM 2270 N N . LYS B 1 139 ? -7.906 -6.734 9.664 1 93.5 139 LYS B N 1
ATOM 2271 C CA . LYS B 1 139 ? -9.211 -7.152 10.18 1 93.5 139 LYS B CA 1
ATOM 2272 C C . LYS B 1 139 ? -9.789 -6.109 11.125 1 93.5 139 LYS B C 1
ATOM 2274 O O . LYS B 1 139 ? -10.781 -6.371 11.812 1 93.5 139 LYS B O 1
ATOM 2279 N N . ILE B 1 140 ? -9.164 -5.016 11.188 1 90 140 ILE B N 1
ATOM 2280 C CA . ILE B 1 140 ? -9.523 -4.027 12.195 1 90 140 ILE B CA 1
ATOM 2281 C C . ILE B 1 140 ? -10.945 -3.531 11.945 1 90 140 ILE B C 1
ATOM 2283 O O . ILE B 1 140 ? -11.656 -3.148 12.883 1 90 140 ILE B O 1
ATOM 2287 N N . GLU B 1 141 ? -11.336 -3.406 10.641 1 82.31 141 GLU B N 1
ATOM 2288 C CA . GLU B 1 141 ? -12.688 -2.941 10.32 1 82.31 141 GLU B CA 1
ATOM 2289 C C . GLU B 1 141 ? -13.742 -3.789 11.016 1 82.31 141 GLU B C 1
ATOM 2291 O O . GLU B 1 141 ? -14.781 -3.275 11.43 1 82.31 141 GLU B O 1
ATOM 2296 N N . ASP B 1 142 ? -13.477 -5.016 11.086 1 77.31 142 ASP B N 1
ATOM 2297 C CA . ASP B 1 142 ? -14.414 -5.922 11.75 1 77.31 142 ASP B CA 1
ATOM 2298 C C . ASP B 1 142 ? -14.602 -5.539 13.219 1 77.31 142 ASP B C 1
ATOM 2300 O O . ASP B 1 142 ? -15.695 -5.664 13.758 1 77.31 142 ASP B O 1
ATOM 2304 N N . ALA B 1 143 ? -13.602 -5.016 13.805 1 74.94 143 ALA B N 1
ATOM 2305 C CA . ALA B 1 143 ? -13.617 -4.688 15.227 1 74.94 143 ALA B CA 1
ATOM 2306 C C . ALA B 1 143 ? -14.156 -3.281 15.461 1 74.94 143 ALA B C 1
ATOM 2308 O O . ALA B 1 143 ? -14.789 -3.014 16.484 1 74.94 143 ALA B O 1
ATOM 2309 N N . LEU B 1 144 ? -13.852 -2.402 14.523 1 76.81 144 LEU B N 1
ATOM 2310 C CA . LEU B 1 144 ? -14.242 -1.012 14.719 1 76.81 144 LEU B CA 1
ATOM 2311 C C . LEU B 1 144 ? -15.695 -0.793 14.289 1 76.81 144 LEU B C 1
ATOM 2313 O O . LEU B 1 144 ? -16.375 0.087 14.82 1 76.81 144 LEU B O 1
ATOM 2317 N N . ASN B 1 145 ? -16.125 -1.493 13.242 1 67.31 145 ASN B N 1
ATOM 2318 C CA . ASN B 1 145 ? -17.516 -1.368 12.836 1 67.31 145 ASN B CA 1
ATOM 2319 C C . ASN B 1 145 ? -18.422 -2.254 13.68 1 67.31 145 ASN B C 1
ATOM 2321 O O . ASN B 1 145 ? -19.656 -2.215 13.531 1 67.31 145 ASN B O 1
ATOM 2325 N N . SER B 1 146 ? -17.844 -3.154 14.461 1 51.25 146 SER B N 1
ATOM 2326 C CA . SER B 1 146 ? -18.734 -3.885 15.359 1 51.25 146 SER B CA 1
ATOM 2327 C C . SER B 1 146 ? -19.125 -3.027 16.562 1 51.25 146 SER B C 1
ATOM 2329 O O . SER B 1 146 ? -18.344 -2.215 17.031 1 51.25 146 SER B O 1
#

Organism: Neisseria gonorrhoeae (NCBI:txid485)

InterPro domains:
  IPR000835 MarR-type HTH domain [PF01047] (34-92)
  IPR000835 MarR-type HTH domain [PR00598] (68-83)
  IPR000835 MarR-type HTH domain [PR00598] (87-103)
  IPR000835 MarR-type HTH domain [PS50995] (7-139)
  IPR000835 MarR-type HTH domain [SM00347] (27-127)
  IPR012712 HTH-type transcriptional regulator HpaR/FarR [TIGR02337] (9-137)
  IPR023187 Transcriptional regulator MarR-type, conserved site [PS01117] (66-100)
  IPR036388 Winged helix-like DNA-binding domain superfamily [G3DSA:1.10.10.10] (1-146)
  IPR036390 Winged helix DNA-binding domain superfamily [SSF46785] (10-141)
  IPR039422 Transcription regulators MarR/SlyA-like [PTHR33164] (16-139)

Nearest PDB structures (foldseek):
  5aip-assembly1_A  TM=9.560E-01  e=4.885E-21  Neisseria meningitidis serogroup B
  2fbi-assembly1_A-2  TM=9.601E-01  e=2.099E-13  Pseudomonas aeruginosa
  7el3-assembly1_B  TM=9.423E-01  e=8.629E-13  Acinetobacter baumannii
  7kfq-assembly1_A  TM=8.990E-01  e=5.845E-08  Variovorax paradoxus
  3voe-assembly1_B  TM=8.114E-01  e=1.050E-06  Escherichia coli K-12

Solvent-accessible surface area (backbone atoms only — not comparable to full-atom values): 15750 Å² total; per-residue (Å²): 120,66,68,65,60,88,59,74,53,58,64,55,34,40,51,39,20,44,50,36,51,43,64,69,44,44,66,62,31,55,74,69,73,42,52,72,68,55,46,47,52,52,50,51,25,49,62,59,44,64,37,38,60,66,56,45,28,62,69,59,69,42,57,62,76,58,45,53,56,52,48,52,53,37,34,74,70,49,29,35,45,81,40,69,47,87,88,41,81,85,46,48,32,35,30,58,30,74,59,25,48,50,49,47,51,57,53,43,52,56,50,47,53,52,48,51,56,48,34,70,71,69,29,64,66,54,50,53,49,46,48,52,48,26,51,52,44,37,46,39,53,62,61,68,75,92,121,66,68,64,59,90,60,75,54,58,64,55,33,40,52,39,20,44,49,35,51,44,64,69,44,44,64,61,31,53,75,69,72,42,52,71,70,56,48,46,50,51,50,52,25,50,63,59,45,63,38,38,58,66,56,45,27,61,68,58,70,41,58,65,76,58,45,52,56,52,50,52,53,36,34,74,71,49,26,38,46,81,42,70,47,88,87,40,79,85,47,47,31,36,32,58,32,75,58,25,48,50,48,46,52,58,52,43,53,56,49,48,52,53,49,50,55,48,32,70,71,68,30,64,67,53,50,53,50,46,49,52,50,27,52,52,43,37,46,39,54,64,62,69,75,93